Protein AF-A0A6J5F5Y6-F1 (afdb_monomer_lite)

Sequence (212 aa):
MIYGKVNSLDLAKGGKVASHLVKYAHHPDGEAHFSQDGKVKTIIRRKAVPLADQSGHLFTIQTQEFTSFPVRETAKKKQLTFNMPDDVVALRLTAWRFPLSNLGLDGDIPTGGIPVIRTADGVNRPGLLVLPPDGAPFDDVALFVTVQPMPAISEEMTAQLIFLGGFDPASIALNHAKDTEFLAFAYPCSDFEALKHSIGAIDFVPASTSVI

Structure (mmCIF, N/CA/C/O backbone):
data_AF-A0A6J5F5Y6-F1
#
_entry.id   AF-A0A6J5F5Y6-F1
#
loop_
_atom_site.group_PDB
_atom_site.id
_atom_site.type_symbol
_atom_site.label_atom_id
_atom_site.label_alt_id
_atom_site.label_comp_id
_atom_site.label_asym_id
_atom_site.label_entity_id
_atom_site.label_seq_id
_atom_site.pdbx_PDB_ins_code
_atom_site.Cartn_x
_atom_site.Cartn_y
_atom_site.Cartn_z
_atom_site.occupancy
_atom_site.B_iso_or_equiv
_atom_site.auth_seq_id
_atom_site.auth_comp_id
_atom_site.auth_asym_id
_atom_site.auth_atom_id
_atom_site.pdbx_PDB_model_num
ATOM 1 N N . MET A 1 1 ? -25.997 8.036 -21.029 1.00 38.50 1 MET A N 1
ATOM 2 C CA . MET A 1 1 ? -25.730 8.136 -19.580 1.00 38.50 1 MET A CA 1
ATOM 3 C C . MET A 1 1 ? -25.559 6.706 -19.076 1.00 38.50 1 MET A C 1
ATOM 5 O O . MET A 1 1 ? -26.546 5.994 -18.969 1.00 38.50 1 MET A O 1
ATOM 9 N N . ILE A 1 2 ? -24.320 6.216 -18.964 1.00 37.62 2 ILE A N 1
ATOM 10 C CA . ILE A 1 2 ? -24.049 4.834 -18.535 1.00 37.62 2 ILE A CA 1
ATOM 11 C C . ILE A 1 2 ? -23.863 4.892 -17.022 1.00 37.62 2 ILE A C 1
ATOM 13 O O . ILE A 1 2 ? -22.870 5.439 -16.550 1.00 37.62 2 ILE A O 1
ATOM 17 N N . TYR A 1 3 ? -24.837 4.380 -16.272 1.00 42.12 3 TYR A N 1
ATOM 18 C CA . TYR A 1 3 ? -24.685 4.143 -14.841 1.00 42.12 3 TYR A CA 1
ATOM 19 C C . TYR A 1 3 ? -23.634 3.044 -14.661 1.00 42.12 3 TYR A C 1
ATOM 21 O O . TYR A 1 3 ? -23.929 1.857 -14.787 1.00 42.12 3 TYR A O 1
ATOM 29 N N . GLY A 1 4 ? -22.382 3.440 -14.432 1.00 44.56 4 GLY A N 1
ATOM 30 C CA . GLY A 1 4 ? -21.360 2.518 -13.959 1.00 44.56 4 GLY A CA 1
ATOM 31 C C . GLY A 1 4 ? -21.793 1.990 -12.597 1.00 44.56 4 GLY A C 1
ATOM 32 O O . GLY A 1 4 ? -22.076 2.772 -11.692 1.00 44.56 4 GLY A O 1
ATOM 33 N N . LYS A 1 5 ? -21.893 0.667 -12.459 1.00 46.78 5 LYS A N 1
ATOM 34 C CA . LYS A 1 5 ? -22.121 0.016 -11.169 1.00 46.78 5 LYS A CA 1
ATOM 35 C C . LYS A 1 5 ? -21.022 0.479 -10.210 1.00 46.78 5 LYS A C 1
ATOM 37 O O . LYS A 1 5 ? -19.850 0.181 -10.432 1.00 46.78 5 LYS A O 1
ATOM 42 N N . VAL A 1 6 ? -21.396 1.230 -9.177 1.00 52.88 6 VAL A N 1
ATOM 43 C CA . VAL A 1 6 ? -20.470 1.613 -8.110 1.00 52.88 6 VAL A CA 1
ATOM 44 C C . VAL A 1 6 ? -20.196 0.349 -7.305 1.00 52.88 6 VAL A C 1
ATOM 46 O O . VAL A 1 6 ? -21.065 -0.142 -6.589 1.00 52.88 6 VAL A O 1
ATOM 49 N N . ASN A 1 7 ? -19.008 -0.221 -7.478 1.00 66.25 7 ASN A N 1
ATOM 50 C CA . ASN A 1 7 ? -18.530 -1.282 -6.606 1.00 66.25 7 ASN A CA 1
ATOM 51 C C . ASN A 1 7 ? -17.956 -0.607 -5.357 1.00 66.25 7 ASN A C 1
ATOM 53 O O . ASN A 1 7 ? -16.956 0.102 -5.450 1.00 66.25 7 ASN A O 1
ATOM 57 N N . SER A 1 8 ? -18.610 -0.786 -4.211 1.00 79.19 8 SER A N 1
ATOM 58 C CA . SER A 1 8 ? -18.106 -0.335 -2.915 1.00 79.19 8 SER A CA 1
ATOM 59 C C . SER A 1 8 ? -17.340 -1.463 -2.223 1.00 79.19 8 SER A C 1
ATOM 61 O O . SER A 1 8 ? -17.709 -2.634 -2.318 1.00 79.19 8 SER A O 1
ATOM 63 N N . LEU A 1 9 ? -16.259 -1.105 -1.531 1.00 83.94 9 LEU A N 1
ATOM 64 C CA . LEU A 1 9 ? -15.522 -2.007 -0.653 1.00 83.94 9 LEU A CA 1
ATOM 65 C C . LEU A 1 9 ? -15.852 -1.645 0.795 1.00 83.94 9 LEU A C 1
ATOM 67 O O . LEU A 1 9 ? -15.603 -0.519 1.217 1.00 83.94 9 LEU A O 1
ATOM 71 N N . ASP A 1 10 ? -16.391 -2.601 1.546 1.00 89.56 10 ASP A N 1
ATOM 72 C CA . ASP A 1 10 ? -16.663 -2.438 2.973 1.00 89.56 10 ASP A CA 1
ATOM 73 C C . ASP A 1 10 ? -15.516 -3.028 3.803 1.00 89.56 10 ASP A C 1
ATOM 75 O O . ASP A 1 10 ? -15.360 -4.248 3.895 1.00 89.56 10 ASP A O 1
ATOM 79 N N . LEU A 1 11 ? -14.715 -2.150 4.413 1.00 91.38 11 LEU A N 1
ATOM 80 C CA . LEU A 1 11 ? -13.590 -2.539 5.267 1.00 91.38 11 LEU A CA 1
ATOM 81 C C . LEU A 1 11 ? -14.027 -3.071 6.640 1.00 91.38 11 LEU A C 1
ATOM 83 O O . LEU A 1 11 ? -13.202 -3.644 7.351 1.00 91.38 11 LEU A O 1
ATOM 87 N N . ALA A 1 12 ? -15.294 -2.910 7.034 1.00 91.56 12 ALA A N 1
ATOM 88 C CA . ALA A 1 12 ? -15.797 -3.477 8.281 1.00 91.56 12 ALA A CA 1
ATOM 89 C C . ALA A 1 12 ? -15.897 -5.008 8.194 1.00 91.56 12 ALA A C 1
ATOM 91 O O . ALA A 1 12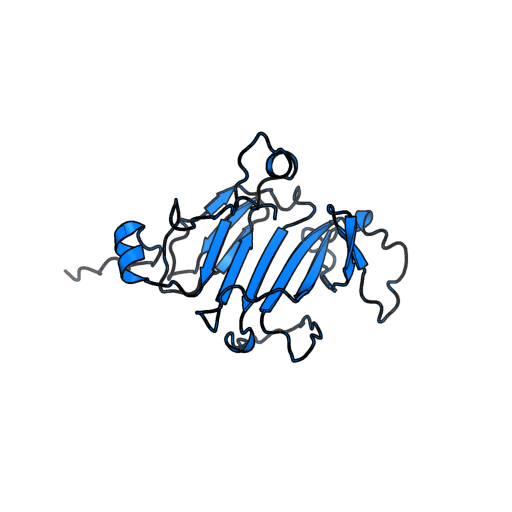 ? -15.678 -5.712 9.184 1.00 91.56 12 ALA A O 1
ATOM 92 N N . LYS A 1 13 ? -16.158 -5.555 6.999 1.00 90.12 13 LYS A N 1
ATOM 93 C CA . LYS A 1 13 ? -16.234 -7.003 6.784 1.00 90.12 13 LYS A CA 1
ATOM 94 C C . LYS A 1 13 ? -14.858 -7.653 6.967 1.00 90.12 13 LYS A C 1
ATOM 96 O O . LYS A 1 13 ? -13.988 -7.557 6.111 1.00 90.12 13 LYS A O 1
ATOM 101 N N . GLY A 1 14 ? -14.677 -8.351 8.089 1.00 88.06 14 GLY A N 1
ATOM 102 C CA . GLY A 1 14 ? -13.399 -8.978 8.458 1.00 88.06 14 GLY A CA 1
ATOM 103 C C . GLY A 1 14 ? -12.358 -8.001 9.019 1.00 88.06 14 GLY A C 1
ATOM 104 O O . GLY A 1 14 ? -11.266 -8.427 9.396 1.00 88.06 14 GLY A O 1
ATOM 105 N N . GLY A 1 15 ? -12.698 -6.714 9.111 1.00 93.38 15 GLY A N 1
ATOM 106 C CA . GLY A 1 15 ? -11.839 -5.673 9.656 1.00 93.38 15 GLY A CA 1
ATOM 107 C C . GLY A 1 15 ? -11.912 -5.546 11.174 1.00 93.38 15 GLY A C 1
ATOM 108 O O . GLY A 1 15 ? -12.654 -6.246 11.869 1.00 93.38 15 GLY A O 1
ATOM 109 N N . LYS A 1 16 ? -11.106 -4.616 11.687 1.00 95.56 16 LYS A N 1
ATOM 110 C CA . LYS A 1 16 ? -11.040 -4.191 13.090 1.00 95.56 16 LYS A CA 1
ATOM 111 C C . LYS A 1 16 ? -10.626 -2.725 13.143 1.00 95.56 16 LYS A C 1
ATOM 113 O O . LYS A 1 16 ? -9.967 -2.246 12.222 1.00 95.56 16 LYS A O 1
ATOM 118 N N . VAL A 1 17 ? -10.931 -2.047 14.244 1.00 96.31 17 VAL A N 1
ATOM 119 C CA . VAL A 1 17 ? -10.425 -0.689 14.501 1.00 96.31 17 VAL A CA 1
ATOM 120 C C . VAL A 1 17 ? -9.211 -0.694 15.431 1.00 96.31 17 VAL A C 1
ATOM 122 O O . VAL A 1 17 ? -8.976 -1.654 16.165 1.00 96.31 17 VAL A O 1
ATOM 125 N N . ALA A 1 18 ? -8.429 0.382 15.406 1.00 94.75 18 ALA A N 1
ATOM 126 C CA . ALA A 1 18 ? -7.327 0.621 16.335 1.00 94.75 18 ALA A CA 1
ATOM 127 C C . ALA A 1 18 ? -7.338 2.087 16.772 1.00 94.75 18 ALA A C 1
ATOM 129 O O . ALA A 1 18 ? -7.513 2.968 15.930 1.00 94.75 18 ALA A O 1
ATOM 130 N N . SER A 1 19 ? -7.140 2.355 18.063 1.00 92.44 19 SER A N 1
ATOM 131 C CA . SER A 1 19 ? -6.923 3.722 18.559 1.00 92.44 19 SER A CA 1
ATOM 132 C C . SER A 1 19 ? -5.461 4.163 18.425 1.00 92.44 19 SER A C 1
ATOM 134 O O . SER A 1 19 ? -5.131 5.326 18.646 1.00 92.44 19 SER A O 1
ATOM 136 N N . HIS A 1 20 ? -4.565 3.230 18.098 1.00 90.19 20 HIS A N 1
ATOM 137 C CA . HIS A 1 20 ? -3.139 3.470 17.905 1.00 90.19 20 HIS A CA 1
ATOM 138 C C . HIS A 1 20 ? -2.754 3.478 16.422 1.00 90.19 20 HIS A C 1
ATOM 140 O O . HIS A 1 20 ? -3.386 2.834 15.587 1.00 90.19 20 HIS A O 1
ATOM 146 N N . LEU A 1 21 ? -1.660 4.177 16.100 1.00 88.56 21 LEU A N 1
ATOM 147 C CA . LEU A 1 21 ? -1.063 4.132 14.765 1.00 88.56 21 LEU A CA 1
ATOM 148 C C . LEU A 1 21 ? -0.593 2.713 14.439 1.00 88.56 21 LEU A C 1
ATOM 150 O O . LEU A 1 21 ? 0.110 2.092 15.229 1.00 88.56 21 LEU A O 1
ATOM 154 N N . VAL A 1 22 ? -0.890 2.234 13.238 1.00 90.06 22 VAL A N 1
ATOM 155 C CA . VAL A 1 22 ? -0.425 0.924 12.775 1.00 90.06 22 VAL A CA 1
ATOM 156 C C . VAL A 1 22 ? 0.813 1.052 11.893 1.00 90.06 22 VAL A C 1
ATOM 158 O O . VAL A 1 22 ? 1.009 2.051 11.200 1.00 90.06 22 VAL A O 1
ATOM 161 N N . LYS A 1 23 ? 1.651 0.016 11.894 1.00 91.62 23 LYS A N 1
ATOM 162 C CA . LYS A 1 23 ? 2.715 -0.185 10.912 1.00 91.62 23 LYS A CA 1
ATOM 163 C C . LYS A 1 23 ? 2.331 -1.354 10.017 1.00 91.62 23 LYS A C 1
ATOM 165 O O . LYS A 1 23 ? 2.037 -2.436 10.514 1.00 91.62 23 LYS A O 1
ATOM 170 N N . TYR A 1 24 ? 2.391 -1.148 8.708 1.00 94.56 24 TYR A N 1
ATOM 171 C CA . TYR A 1 24 ? 2.359 -2.245 7.750 1.00 94.56 24 TYR A CA 1
ATOM 172 C C . TYR A 1 24 ? 3.738 -2.908 7.654 1.00 94.56 24 TYR A C 1
ATOM 174 O O . TYR A 1 24 ? 4.762 -2.220 7.580 1.00 94.56 24 TYR A O 1
ATOM 182 N N . ALA A 1 25 ? 3.765 -4.236 7.632 1.00 94.44 25 ALA A N 1
ATOM 183 C CA . ALA A 1 25 ? 4.954 -5.026 7.358 1.00 94.44 25 ALA A CA 1
ATOM 184 C C . ALA A 1 25 ? 4.649 -6.081 6.290 1.00 94.44 25 ALA A C 1
ATOM 186 O O . ALA A 1 25 ? 3.623 -6.752 6.357 1.00 94.44 25 ALA A O 1
ATOM 187 N N . HIS A 1 26 ? 5.569 -6.239 5.336 1.00 94.88 26 HIS A N 1
ATOM 188 C CA . HIS A 1 26 ? 5.580 -7.326 4.355 1.00 94.88 26 HIS A CA 1
ATOM 189 C C . HIS A 1 26 ? 6.899 -8.074 4.514 1.00 94.88 26 HIS A C 1
ATOM 191 O O . HIS A 1 26 ? 7.963 -7.545 4.192 1.00 94.88 26 HIS A O 1
ATOM 197 N N . HIS A 1 27 ? 6.839 -9.270 5.082 1.00 94.94 27 HIS A N 1
ATOM 198 C CA . HIS A 1 27 ? 8.016 -10.076 5.370 1.00 94.94 27 HIS A CA 1
ATOM 199 C C . HIS A 1 27 ? 8.512 -10.826 4.125 1.00 94.94 27 HIS A C 1
ATOM 201 O O . HIS A 1 27 ? 7.719 -11.134 3.233 1.00 94.94 27 HIS A O 1
ATOM 207 N N . PRO A 1 28 ? 9.816 -11.168 4.062 1.00 95.00 28 PRO A N 1
ATOM 208 C CA . PRO A 1 28 ? 10.392 -11.913 2.941 1.00 95.00 28 PRO A CA 1
ATOM 209 C C . PRO A 1 28 ? 9.673 -13.219 2.591 1.00 95.00 28 PRO A C 1
ATOM 211 O O . PRO A 1 28 ? 9.614 -13.588 1.422 1.00 95.00 28 PRO A O 1
ATOM 214 N N . ASP A 1 29 ? 9.092 -13.886 3.584 1.00 95.56 29 ASP A N 1
ATOM 215 C CA . ASP A 1 29 ? 8.356 -15.144 3.448 1.00 95.56 29 ASP A CA 1
ATOM 216 C C . ASP A 1 29 ? 6.886 -14.968 3.019 1.00 95.56 29 ASP A C 1
ATOM 218 O O . ASP A 1 29 ? 6.137 -15.945 2.969 1.00 95.56 29 ASP A O 1
ATOM 222 N N . GLY A 1 30 ? 6.448 -13.736 2.755 1.00 95.00 30 GLY A N 1
ATOM 223 C CA . GLY A 1 30 ? 5.087 -13.415 2.336 1.00 95.00 30 GLY A CA 1
ATOM 224 C C . GLY A 1 30 ? 4.113 -13.160 3.484 1.00 95.00 30 GLY A C 1
ATOM 225 O O . GLY A 1 30 ? 2.950 -12.873 3.221 1.00 95.00 30 GLY A O 1
ATOM 226 N N . GLU A 1 31 ? 4.528 -13.220 4.754 1.00 97.19 31 GLU A N 1
ATOM 227 C CA . GLU A 1 31 ? 3.655 -12.740 5.832 1.00 97.19 31 GLU A CA 1
ATOM 228 C C . GLU A 1 31 ? 3.454 -11.224 5.712 1.00 97.19 31 GLU A C 1
ATOM 230 O O . GLU A 1 31 ? 4.402 -10.444 5.816 1.00 97.19 31 GLU A O 1
ATOM 235 N N . ALA A 1 32 ? 2.208 -10.796 5.522 1.00 97.06 32 ALA A N 1
ATOM 236 C CA . ALA A 1 32 ? 1.823 -9.391 5.495 1.00 97.06 32 ALA A CA 1
ATOM 237 C C . ALA A 1 32 ? 0.878 -9.097 6.660 1.00 97.06 32 ALA A C 1
ATOM 239 O O . ALA A 1 32 ? -0.068 -9.852 6.897 1.00 97.06 32 ALA A O 1
ATOM 240 N N . HIS A 1 33 ? 1.121 -8.021 7.410 1.00 96.44 33 HIS A N 1
ATOM 241 C CA . HIS A 1 33 ? 0.296 -7.675 8.572 1.00 96.44 33 HIS A CA 1
ATOM 242 C C . HIS A 1 33 ? 0.396 -6.214 8.993 1.00 96.44 33 HIS A C 1
ATOM 244 O O . HIS A 1 33 ? 1.324 -5.490 8.622 1.00 96.44 33 HIS A O 1
ATOM 250 N N . PHE A 1 34 ? -0.575 -5.805 9.811 1.00 94.31 34 PHE A N 1
ATOM 251 C CA . PHE A 1 34 ? -0.504 -4.579 10.596 1.00 94.31 34 PHE A CA 1
ATOM 252 C C . PHE A 1 34 ? -0.073 -4.897 12.026 1.00 94.31 34 PHE A C 1
ATOM 254 O O . PHE A 1 34 ? -0.649 -5.764 12.683 1.00 94.31 34 PHE A O 1
ATOM 261 N N . SER A 1 35 ? 0.928 -4.179 12.522 1.00 91.19 35 SER A N 1
ATOM 262 C CA . SER A 1 35 ? 1.464 -4.372 13.869 1.00 91.19 35 SER A CA 1
ATOM 263 C C . SER A 1 35 ? 1.964 -3.066 14.478 1.00 91.19 35 SER A C 1
ATOM 265 O O . SER A 1 35 ? 2.198 -2.078 13.783 1.00 91.19 35 SER A O 1
ATOM 267 N N . GLN A 1 36 ? 2.110 -3.050 15.801 1.00 87.12 36 GLN A N 1
ATOM 268 C CA . GLN A 1 36 ? 2.873 -2.045 16.535 1.00 87.12 36 GLN A CA 1
ATOM 269 C C . GLN A 1 36 ? 3.185 -2.600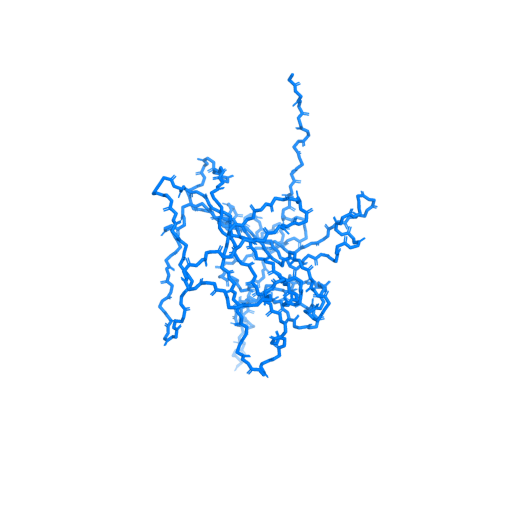 17.927 1.00 87.12 36 GLN A C 1
ATOM 271 O O . GLN A 1 36 ? 2.267 -2.809 18.725 1.00 87.12 36 GLN A O 1
ATOM 276 N N . ASP A 1 37 ? 4.466 -2.834 18.215 1.00 83.94 37 ASP A N 1
ATOM 277 C CA . ASP A 1 37 ? 4.905 -3.504 19.443 1.00 83.94 37 ASP A CA 1
ATOM 278 C C . ASP A 1 37 ? 4.311 -2.857 20.701 1.00 83.94 37 ASP A C 1
ATOM 280 O O . ASP A 1 37 ? 4.365 -1.639 20.891 1.00 83.94 37 ASP A O 1
ATOM 284 N N . GLY A 1 38 ? 3.699 -3.691 21.547 1.00 83.81 38 GLY A N 1
ATOM 285 C CA . GLY A 1 38 ? 3.085 -3.285 22.814 1.00 83.81 38 GLY A CA 1
ATOM 286 C C . GLY A 1 38 ? 1.811 -2.438 22.701 1.00 83.81 38 GLY A C 1
ATOM 287 O O . GLY A 1 38 ? 1.261 -2.062 23.732 1.00 83.81 38 GLY A O 1
ATOM 288 N N . LYS A 1 39 ? 1.329 -2.132 21.489 1.00 88.12 39 LYS A N 1
ATOM 289 C CA . LYS A 1 39 ? 0.165 -1.252 21.267 1.00 88.12 39 LYS A CA 1
ATOM 290 C C . LYS A 1 39 ? -0.941 -1.902 20.454 1.00 88.12 39 LYS A C 1
ATOM 292 O O . LYS A 1 39 ? -2.112 -1.694 20.747 1.00 88.12 39 LYS A O 1
ATOM 297 N N . VAL A 1 40 ? -0.577 -2.701 19.455 1.00 91.25 40 VAL A N 1
ATOM 298 C CA . VAL A 1 40 ? -1.516 -3.311 18.512 1.00 91.25 40 VAL A CA 1
ATOM 299 C C . VAL A 1 40 ? -1.239 -4.805 18.393 1.00 91.25 40 VAL A C 1
ATOM 301 O O . VAL A 1 40 ? -0.105 -5.224 18.168 1.00 91.25 40 VAL A O 1
ATOM 304 N N . LYS A 1 41 ? -2.292 -5.617 18.516 1.00 91.50 41 LYS A N 1
ATOM 305 C CA . LYS A 1 41 ? -2.260 -7.060 18.276 1.00 91.50 41 LYS A CA 1
ATOM 306 C C . LYS A 1 41 ? -2.173 -7.335 16.774 1.00 91.50 41 LYS A C 1
ATOM 308 O O . LYS A 1 41 ? -3.027 -6.891 16.008 1.00 91.50 41 LYS A O 1
ATOM 313 N N . THR A 1 42 ? -1.208 -8.153 16.369 1.00 92.50 42 THR A N 1
ATOM 314 C CA . THR A 1 42 ? -0.991 -8.568 14.972 1.00 92.50 42 THR A CA 1
ATOM 315 C C . THR A 1 42 ? -1.990 -9.645 14.524 1.00 92.50 42 THR A C 1
ATOM 317 O O . THR A 1 42 ? -1.614 -10.776 14.215 1.00 92.50 42 THR A O 1
ATOM 320 N N . ILE A 1 43 ? -3.288 -9.324 14.546 1.00 92.56 43 ILE A N 1
ATOM 321 C CA . ILE A 1 43 ? -4.360 -10.261 14.160 1.00 92.56 43 ILE A CA 1
ATOM 322 C C . ILE A 1 43 ? -4.889 -10.026 12.745 1.00 92.56 43 ILE A C 1
ATOM 324 O O . ILE A 1 43 ? -5.397 -10.959 12.133 1.00 92.56 43 ILE A O 1
ATOM 328 N N . ILE A 1 44 ? -4.743 -8.810 12.210 1.00 93.50 44 ILE A N 1
ATOM 329 C CA . ILE A 1 44 ? -5.051 -8.510 10.808 1.00 93.50 44 ILE A CA 1
ATOM 330 C C . ILE A 1 44 ? -3.793 -8.787 9.992 1.00 93.50 44 ILE A C 1
ATOM 332 O O . ILE A 1 44 ? -2.857 -7.983 9.951 1.00 93.50 44 ILE A O 1
ATOM 336 N N . ARG A 1 45 ? -3.757 -9.987 9.415 1.00 95.19 45 ARG A N 1
ATOM 337 C CA . ARG A 1 45 ? -2.615 -10.546 8.693 1.00 95.19 45 ARG A CA 1
ATOM 338 C C . ARG A 1 45 ? -3.076 -11.486 7.591 1.00 95.19 45 ARG A C 1
ATOM 340 O O . ARG A 1 45 ? -4.171 -12.036 7.677 1.00 95.19 45 ARG A O 1
ATOM 347 N N . ARG A 1 46 ? -2.220 -11.717 6.600 1.00 95.56 46 ARG A N 1
ATOM 348 C CA . ARG A 1 46 ? -2.417 -12.751 5.580 1.00 95.56 46 ARG A CA 1
ATOM 349 C C . ARG A 1 46 ? -1.097 -13.249 5.003 1.00 95.56 46 ARG A C 1
ATOM 351 O O . ARG A 1 46 ? -0.061 -12.604 5.165 1.00 95.56 46 ARG A O 1
ATOM 358 N N . LYS A 1 47 ? -1.171 -14.368 4.280 1.00 96.31 47 LYS A N 1
ATOM 359 C CA . LYS A 1 47 ? -0.084 -14.860 3.435 1.00 96.31 47 LYS A CA 1
ATOM 360 C C . LYS A 1 47 ? -0.183 -14.212 2.054 1.00 96.31 47 LYS A C 1
ATOM 362 O O . LYS A 1 47 ? -0.966 -14.649 1.220 1.00 96.31 47 LYS A O 1
ATOM 367 N N . ALA A 1 48 ? 0.572 -13.142 1.848 1.00 95.88 48 ALA A N 1
ATOM 368 C CA . ALA A 1 48 ? 0.785 -12.544 0.538 1.00 95.88 48 ALA A CA 1
ATOM 369 C C . ALA A 1 48 ? 1.890 -13.300 -0.225 1.00 95.88 48 ALA A C 1
ATOM 371 O O . ALA A 1 48 ? 2.426 -14.310 0.241 1.00 95.88 48 ALA A O 1
ATOM 372 N N . VAL A 1 49 ? 2.254 -12.800 -1.404 1.00 95.44 49 VAL A N 1
ATOM 373 C CA . VAL A 1 49 ? 3.368 -13.349 -2.186 1.00 95.44 49 VAL A CA 1
ATOM 374 C C . VAL A 1 49 ? 4.697 -13.136 -1.434 1.00 95.44 49 VAL A C 1
ATOM 376 O O . VAL A 1 49 ? 4.960 -12.014 -0.972 1.00 95.44 49 VAL A O 1
ATOM 379 N N . PRO A 1 50 ? 5.549 -14.172 -1.293 1.00 95.69 50 PRO A N 1
ATOM 380 C CA . PRO A 1 50 ? 6.912 -14.021 -0.789 1.00 95.69 50 PRO A CA 1
ATOM 381 C C . PRO A 1 50 ? 7.704 -12.991 -1.590 1.00 95.69 50 PRO A C 1
ATOM 383 O O . PRO A 1 50 ? 7.545 -12.889 -2.805 1.00 95.69 50 PRO A O 1
ATOM 386 N N . LEU A 1 51 ? 8.593 -12.236 -0.938 1.00 93.25 51 LEU A N 1
ATOM 387 C CA . LEU A 1 51 ? 9.328 -11.173 -1.631 1.00 93.25 51 LEU A CA 1
ATOM 388 C C . LEU A 1 51 ? 10.222 -11.717 -2.746 1.00 93.25 51 LEU A C 1
ATOM 390 O O . LEU A 1 51 ? 10.394 -11.023 -3.737 1.00 93.25 51 LEU A O 1
ATOM 394 N N . ALA A 1 52 ? 10.736 -12.944 -2.627 1.00 92.06 52 ALA A N 1
ATOM 395 C CA . ALA A 1 52 ? 11.497 -13.590 -3.697 1.00 92.06 52 ALA A CA 1
ATOM 396 C C . ALA A 1 52 ? 10.676 -13.739 -4.995 1.00 92.06 52 ALA A C 1
ATOM 398 O O . ALA A 1 52 ? 11.204 -13.508 -6.079 1.00 92.06 52 ALA A O 1
ATOM 399 N N . ASP A 1 53 ? 9.377 -14.023 -4.867 1.00 92.38 53 ASP A N 1
ATOM 400 C CA . ASP A 1 53 ? 8.464 -14.279 -5.988 1.00 92.38 53 ASP A CA 1
ATOM 401 C C . ASP A 1 53 ? 7.654 -13.031 -6.397 1.00 92.38 53 ASP A C 1
ATOM 403 O O . ASP A 1 53 ? 7.018 -12.995 -7.452 1.00 92.38 53 ASP A O 1
ATOM 407 N N . GLN A 1 54 ? 7.652 -11.988 -5.562 1.00 91.31 54 GLN A N 1
ATOM 408 C CA . GLN A 1 54 ? 6.862 -10.777 -5.765 1.00 91.31 54 GLN A CA 1
ATOM 409 C C . GLN A 1 54 ? 7.421 -9.932 -6.915 1.00 91.31 54 GLN A C 1
ATOM 411 O O . GLN A 1 54 ? 8.484 -9.322 -6.800 1.00 91.31 54 GLN A O 1
ATOM 416 N N . SER A 1 55 ? 6.657 -9.794 -7.995 1.00 89.56 55 SER A N 1
ATOM 417 C CA . SER A 1 55 ? 6.977 -8.902 -9.111 1.00 89.56 55 SER A CA 1
ATOM 418 C C . SER A 1 55 ? 5.770 -8.043 -9.474 1.00 89.56 55 SER A C 1
ATOM 420 O O . SER A 1 55 ? 4.633 -8.512 -9.473 1.00 89.56 55 SER A O 1
ATOM 422 N N . GLY A 1 56 ? 6.009 -6.770 -9.776 1.00 90.38 56 GLY A N 1
ATOM 423 C CA . GLY A 1 56 ? 4.967 -5.793 -10.060 1.00 90.38 56 GLY A CA 1
ATOM 424 C C . GLY A 1 56 ? 4.447 -5.105 -8.800 1.00 90.38 56 GLY A C 1
ATOM 425 O O . GLY A 1 56 ? 5.222 -4.726 -7.925 1.00 90.38 56 GLY A O 1
ATOM 426 N N . HIS A 1 57 ? 3.138 -4.856 -8.747 1.00 92.38 57 HIS A N 1
ATOM 427 C CA . HIS A 1 57 ? 2.516 -3.986 -7.742 1.00 92.38 57 HIS A CA 1
ATOM 428 C C . HIS A 1 57 ? 2.707 -4.527 -6.323 1.00 92.38 57 HIS A C 1
ATOM 430 O O . HIS A 1 57 ? 2.433 -5.697 -6.073 1.00 92.38 57 HIS A O 1
ATOM 436 N N . LEU A 1 58 ? 3.200 -3.681 -5.414 1.00 94.38 58 LEU A N 1
ATOM 437 C CA . LEU A 1 58 ? 3.480 -4.058 -4.028 1.00 94.38 58 LEU A CA 1
ATOM 438 C C . LEU A 1 58 ? 2.478 -3.422 -3.061 1.00 94.38 58 LEU A C 1
ATOM 440 O O . LEU A 1 58 ? 1.890 -4.110 -2.227 1.00 94.38 58 LEU A O 1
ATOM 444 N N . PHE A 1 59 ? 2.296 -2.105 -3.162 1.00 96.44 59 PHE A N 1
ATOM 445 C CA . PHE A 1 59 ? 1.329 -1.377 -2.348 1.00 96.44 59 PHE A CA 1
ATOM 446 C C . PHE A 1 59 ? 0.904 -0.057 -2.993 1.00 96.44 59 PHE A C 1
ATOM 448 O O . PHE A 1 59 ? 1.586 0.501 -3.859 1.00 96.44 59 PHE A O 1
ATOM 455 N N . THR A 1 60 ? -0.221 0.460 -2.511 1.00 97.06 60 THR A N 1
ATOM 456 C CA . THR A 1 60 ? -0.755 1.781 -2.839 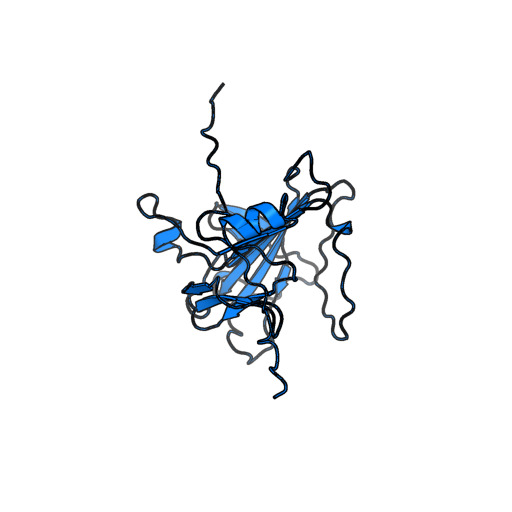1.00 97.06 60 THR A CA 1
ATOM 457 C C . THR A 1 60 ? -1.062 2.536 -1.554 1.00 97.06 60 THR A C 1
ATOM 459 O O . THR A 1 60 ? -1.642 1.980 -0.625 1.00 97.06 60 THR A O 1
ATOM 462 N N . ILE A 1 61 ? -0.715 3.818 -1.525 1.00 96.38 61 ILE A N 1
ATOM 463 C CA . ILE A 1 61 ? -1.157 4.778 -0.516 1.00 96.38 61 ILE A CA 1
ATOM 464 C C . ILE A 1 61 ? -1.934 5.868 -1.240 1.00 96.38 61 ILE A C 1
ATOM 466 O O . ILE A 1 61 ? -1.437 6.450 -2.200 1.00 96.38 61 ILE A O 1
ATOM 470 N N . GLN A 1 62 ? -3.141 6.154 -0.783 1.00 96.12 62 GLN A N 1
ATOM 471 C CA . GLN A 1 62 ? -3.917 7.317 -1.191 1.00 96.12 62 GLN A CA 1
ATOM 472 C C . GLN A 1 62 ? -4.025 8.241 0.009 1.00 96.12 62 GLN A C 1
ATOM 474 O O . GLN A 1 62 ? -4.244 7.774 1.124 1.00 96.12 62 GLN A O 1
ATOM 479 N N . THR A 1 63 ? -3.854 9.537 -0.196 1.00 95.00 63 THR A N 1
ATOM 480 C CA . THR A 1 63 ? -4.017 10.520 0.872 1.00 95.00 63 THR A CA 1
ATOM 481 C C . THR A 1 63 ? -4.634 11.799 0.339 1.00 95.00 63 THR A C 1
ATOM 483 O O . THR A 1 63 ? -4.412 12.163 -0.814 1.00 95.00 63 THR A O 1
ATOM 486 N N . GLN A 1 64 ? -5.412 12.451 1.193 1.00 94.75 64 GLN A N 1
ATOM 487 C CA . GLN A 1 64 ? -5.988 13.772 0.999 1.00 94.75 64 GLN A CA 1
ATOM 488 C C . GLN A 1 64 ? -5.548 14.670 2.157 1.00 94.75 64 GLN A C 1
ATOM 490 O O . GLN A 1 64 ? -5.470 14.197 3.294 1.00 94.75 64 GLN A O 1
ATOM 495 N N . GLU A 1 65 ? -5.248 15.933 1.852 1.00 91.25 65 GLU A N 1
ATOM 496 C CA . GLU A 1 65 ? -4.658 16.913 2.770 1.00 91.25 65 GLU A CA 1
ATOM 497 C C . GLU A 1 65 ? -3.381 16.377 3.425 1.00 91.25 65 GLU A C 1
ATOM 499 O O . GLU A 1 65 ? -3.264 16.265 4.647 1.00 91.25 65 GLU A O 1
ATOM 504 N N . PHE A 1 66 ? -2.396 16.017 2.595 1.00 84.44 66 PHE A N 1
ATOM 505 C CA . PHE A 1 66 ? -1.150 15.386 3.046 1.00 84.44 66 PHE A CA 1
ATOM 506 C C . PHE A 1 66 ? -0.365 16.240 4.066 1.00 84.44 66 PHE A C 1
ATOM 508 O O . PHE A 1 66 ? 0.401 15.703 4.866 1.00 84.44 66 PHE A O 1
ATOM 515 N N . THR A 1 67 ? -0.583 17.558 4.080 1.00 83.44 67 THR A N 1
ATOM 516 C CA . THR A 1 67 ? -0.040 18.510 5.067 1.00 83.44 67 THR A CA 1
ATOM 517 C C . THR A 1 67 ? -0.504 18.212 6.496 1.00 83.44 67 THR A C 1
ATOM 519 O O . THR A 1 67 ? 0.201 18.532 7.453 1.00 83.44 67 THR A O 1
ATOM 522 N N . SER A 1 68 ? -1.634 17.518 6.651 1.00 86.56 68 SER A N 1
ATOM 523 C CA . SER A 1 68 ? -2.161 17.050 7.937 1.00 86.56 68 SER A CA 1
ATOM 524 C C . SER A 1 68 ? -1.364 15.882 8.536 1.00 86.56 68 SER A C 1
ATOM 526 O O . SER A 1 68 ? -1.612 15.492 9.678 1.00 86.56 68 SER A O 1
ATOM 528 N N . PHE A 1 69 ? -0.396 15.317 7.801 1.00 84.62 69 PHE A N 1
ATOM 529 C CA . PHE A 1 69 ? 0.461 14.219 8.251 1.00 84.62 69 PHE A CA 1
ATOM 530 C C . PHE A 1 69 ? 1.893 14.726 8.486 1.00 84.62 69 PHE A C 1
ATOM 532 O O . PHE A 1 69 ? 2.739 14.645 7.591 1.00 84.62 69 PHE A O 1
ATOM 539 N N . PRO A 1 70 ? 2.208 15.252 9.686 1.00 80.69 70 PRO A N 1
ATOM 540 C CA . PRO A 1 70 ? 3.511 15.843 9.947 1.00 80.69 70 PRO A CA 1
ATOM 541 C C . PRO A 1 70 ? 4.627 14.799 9.861 1.00 80.69 70 PRO A C 1
ATOM 543 O O . PRO A 1 70 ? 4.539 13.689 10.399 1.00 80.69 70 PRO A O 1
ATOM 546 N N . VAL A 1 71 ? 5.722 15.187 9.211 1.00 75.81 71 VAL A N 1
ATOM 547 C CA . VAL A 1 71 ? 6.925 14.363 9.109 1.00 75.81 71 VAL A CA 1
ATOM 548 C C . VAL A 1 71 ? 7.505 14.160 10.505 1.00 75.81 71 VAL A C 1
ATOM 550 O O . VAL A 1 71 ? 7.866 15.114 11.187 1.00 75.81 71 VAL A O 1
ATOM 553 N N . ARG A 1 72 ? 7.669 12.902 10.925 1.00 75.00 72 ARG A N 1
ATOM 554 C CA . ARG A 1 72 ? 8.453 12.600 12.127 1.00 75.00 72 ARG A CA 1
ATOM 555 C C . ARG A 1 72 ? 9.938 12.819 11.844 1.00 75.00 72 ARG A C 1
ATOM 557 O O . ARG A 1 72 ? 10.469 12.347 10.830 1.00 75.00 72 ARG A O 1
ATOM 564 N N . GLU A 1 73 ? 10.622 13.528 12.733 1.00 69.25 73 GLU A N 1
ATOM 565 C CA . GLU A 1 73 ? 12.078 13.638 12.682 1.00 69.25 73 GLU A CA 1
ATOM 566 C C . GLU A 1 73 ? 12.701 12.256 12.912 1.00 69.25 73 GLU A C 1
ATOM 568 O O . GLU A 1 73 ? 12.347 11.542 13.849 1.00 69.25 73 GLU A O 1
ATOM 573 N N . THR A 1 74 ? 13.601 11.841 12.019 1.00 66.50 74 THR A N 1
ATOM 574 C CA . THR A 1 74 ? 14.342 10.580 12.157 1.00 66.50 74 THR A CA 1
ATOM 575 C C . THR A 1 74 ? 15.821 10.871 11.972 1.00 66.50 74 THR A C 1
ATOM 577 O O . THR A 1 74 ? 16.199 11.555 11.024 1.00 66.50 74 THR A O 1
ATOM 580 N N . ALA A 1 75 ? 16.667 10.319 12.846 1.00 57.91 75 ALA A N 1
ATOM 581 C CA . ALA A 1 75 ? 18.115 10.573 12.888 1.00 57.91 75 ALA A CA 1
ATOM 582 C C . ALA A 1 75 ? 18.908 10.065 11.658 1.00 57.91 75 ALA A C 1
ATOM 584 O O . ALA A 1 75 ? 20.121 10.227 11.584 1.00 57.91 75 ALA A O 1
ATOM 585 N N . LYS A 1 76 ? 18.241 9.432 10.688 1.00 58.88 76 LYS A N 1
ATOM 586 C CA . LYS A 1 76 ? 18.808 8.955 9.420 1.00 58.88 76 LYS A CA 1
ATOM 587 C C . LYS A 1 76 ? 17.875 9.403 8.301 1.00 58.88 76 LYS A C 1
ATOM 589 O O . LYS A 1 76 ? 16.722 8.978 8.346 1.00 58.88 76 LYS A O 1
ATOM 594 N N . LYS A 1 77 ? 18.313 10.188 7.307 1.00 58.19 77 LYS A N 1
ATOM 595 C CA . LYS A 1 77 ? 17.479 10.446 6.115 1.00 58.19 77 LYS A CA 1
ATOM 596 C C . LYS A 1 77 ? 18.293 10.543 4.823 1.00 58.19 77 LYS A C 1
ATOM 598 O O . LYS A 1 77 ? 18.810 11.595 4.476 1.00 58.19 77 LYS A O 1
ATOM 603 N N . LYS A 1 78 ? 18.306 9.441 4.065 1.00 69.00 78 LYS A N 1
ATOM 604 C CA . LYS A 1 78 ? 18.108 9.545 2.614 1.00 69.00 78 LYS A CA 1
ATOM 605 C C . LYS A 1 78 ? 16.611 9.809 2.426 1.00 69.00 78 LYS A C 1
ATOM 607 O O . LYS A 1 78 ? 15.801 9.025 2.919 1.00 69.00 78 LYS A O 1
ATOM 612 N N . GLN A 1 79 ? 16.252 10.932 1.815 1.00 75.88 79 GLN A N 1
ATOM 613 C CA . GLN A 1 79 ? 14.864 11.320 1.559 1.00 75.88 79 GLN A CA 1
ATOM 614 C C . GLN A 1 79 ? 14.571 11.174 0.066 1.00 75.88 79 GLN A C 1
ATOM 616 O O . GLN A 1 79 ? 15.404 11.523 -0.765 1.00 75.88 79 GLN A O 1
ATOM 621 N N . LEU A 1 80 ? 13.388 10.656 -0.257 1.00 81.19 80 LEU A N 1
ATOM 622 C CA . LEU A 1 80 ? 12.837 10.708 -1.607 1.00 81.19 80 LEU A CA 1
ATOM 623 C C . LEU A 1 80 ? 11.941 11.940 -1.695 1.00 81.19 80 LEU A C 1
ATOM 625 O O . LEU A 1 80 ? 11.081 12.132 -0.834 1.00 81.19 80 LEU A O 1
ATOM 629 N N . THR A 1 81 ? 12.150 12.758 -2.720 1.00 84.75 81 THR A N 1
ATOM 630 C CA . THR A 1 81 ? 11.405 14.003 -2.919 1.00 84.75 81 THR A CA 1
ATOM 631 C C . THR A 1 81 ? 10.657 13.934 -4.239 1.00 84.75 81 THR A C 1
ATOM 633 O O . THR A 1 81 ? 11.258 13.696 -5.284 1.00 84.75 81 THR A O 1
ATOM 636 N N . PHE A 1 82 ? 9.348 14.163 -4.179 1.00 85.06 82 PHE A N 1
ATOM 637 C CA . PHE A 1 82 ? 8.491 14.340 -5.345 1.00 85.06 82 PHE A CA 1
ATOM 638 C C . PHE A 1 82 ? 8.051 15.800 -5.386 1.00 85.06 82 PHE A C 1
ATOM 640 O O . PHE A 1 82 ? 7.522 16.306 -4.399 1.00 85.06 82 PHE A O 1
ATOM 647 N N . ASN A 1 83 ? 8.271 16.466 -6.517 1.00 85.38 83 ASN A N 1
ATOM 648 C CA . ASN A 1 83 ? 7.773 17.819 -6.737 1.00 85.38 83 ASN A CA 1
ATOM 649 C C . ASN A 1 83 ? 6.356 17.718 -7.301 1.00 85.38 83 ASN A C 1
ATOM 651 O O . ASN A 1 83 ? 6.155 17.087 -8.339 1.00 85.38 83 ASN A O 1
ATOM 655 N N . MET A 1 84 ? 5.391 18.316 -6.609 1.00 84.69 84 MET A N 1
ATOM 656 C CA . MET A 1 84 ? 3.976 18.293 -6.977 1.00 84.69 84 MET A CA 1
ATOM 657 C C . MET A 1 84 ? 3.477 19.728 -7.178 1.00 84.69 84 MET A C 1
ATOM 659 O O . MET A 1 84 ? 4.025 20.632 -6.549 1.00 84.69 84 MET A O 1
ATOM 663 N N . PRO A 1 85 ? 2.464 19.949 -8.033 1.00 86.75 85 PRO A N 1
ATOM 664 C CA . PRO A 1 85 ? 1.773 21.233 -8.101 1.00 86.75 85 PRO A CA 1
ATOM 665 C C . PRO A 1 85 ? 1.156 21.628 -6.749 1.00 86.75 85 PRO A C 1
ATOM 667 O O . PRO A 1 85 ? 0.720 20.760 -5.989 1.00 86.75 85 PRO A O 1
ATOM 670 N N . ASP A 1 86 ? 1.097 22.931 -6.474 1.00 85.75 86 ASP A N 1
ATOM 671 C CA . ASP A 1 86 ? 0.623 23.475 -5.191 1.00 85.75 86 ASP A CA 1
ATOM 672 C C . ASP A 1 86 ? -0.883 23.250 -4.949 1.00 85.75 86 ASP A C 1
ATOM 674 O O . ASP A 1 86 ? -1.341 23.286 -3.810 1.00 85.75 86 ASP A O 1
ATOM 678 N N . ASP A 1 87 ? -1.663 23.005 -6.004 1.00 88.81 87 ASP A N 1
ATOM 679 C CA . ASP A 1 87 ? -3.113 22.781 -5.962 1.00 88.81 87 ASP A CA 1
ATOM 680 C C . ASP A 1 87 ? -3.506 21.309 -5.733 1.00 88.81 87 ASP A C 1
ATOM 682 O O . ASP A 1 87 ? -4.690 20.964 -5.709 1.00 88.81 87 ASP A O 1
ATOM 686 N N . VAL A 1 88 ? -2.529 20.415 -5.542 1.00 90.12 88 VAL A N 1
ATOM 687 C CA . VAL A 1 88 ? -2.791 18.993 -5.292 1.00 90.12 88 VAL A CA 1
ATOM 688 C C . VAL A 1 88 ? -3.270 18.775 -3.859 1.00 90.12 88 VAL A C 1
ATOM 690 O O . VAL A 1 88 ? -2.481 18.700 -2.920 1.00 90.12 88 VAL A O 1
ATOM 693 N N . VAL A 1 89 ? -4.578 18.569 -3.707 1.00 90.69 89 VAL A N 1
ATOM 694 C CA . VAL A 1 89 ? -5.212 18.240 -2.417 1.00 90.69 89 VAL A CA 1
ATOM 695 C C . VAL A 1 89 ? -5.184 16.748 -2.092 1.00 90.69 89 VAL A C 1
ATOM 697 O O . VAL A 1 89 ? -5.206 16.369 -0.924 1.00 90.69 89 VAL A O 1
ATOM 700 N N . ALA A 1 90 ? -5.115 15.884 -3.108 1.00 94.56 90 ALA A N 1
ATOM 701 C CA . ALA A 1 90 ? -5.069 14.438 -2.938 1.00 94.56 90 ALA A CA 1
ATOM 702 C C . ALA A 1 90 ? -4.070 13.784 -3.897 1.00 94.56 90 ALA A C 1
ATOM 704 O O . ALA A 1 90 ? -3.965 14.134 -5.076 1.00 94.56 90 ALA A O 1
ATOM 705 N N . LEU A 1 91 ? -3.337 12.801 -3.384 1.00 94.44 91 LEU A N 1
ATOM 706 C CA . LEU A 1 91 ? -2.310 12.081 -4.122 1.00 94.44 91 LEU A CA 1
ATOM 707 C C . LEU A 1 91 ? -2.404 10.579 -3.891 1.00 94.44 91 LEU A C 1
ATOM 709 O O . LEU A 1 91 ? -2.814 10.090 -2.838 1.00 94.44 91 LEU A O 1
ATOM 713 N N . ARG A 1 92 ? -1.948 9.846 -4.898 1.00 95.44 92 ARG A N 1
ATOM 714 C CA . ARG A 1 92 ? -1.753 8.406 -4.865 1.00 95.44 92 ARG A CA 1
ATOM 715 C C . ARG A 1 92 ? -0.278 8.110 -5.056 1.00 95.44 92 ARG A C 1
ATOM 717 O O . ARG A 1 92 ? 0.275 8.358 -6.126 1.00 95.44 92 ARG A O 1
ATOM 724 N N . LEU A 1 93 ? 0.331 7.530 -4.034 1.00 95.12 93 LEU A N 1
ATOM 725 C CA . LEU A 1 93 ? 1.639 6.906 -4.110 1.00 95.12 93 LEU A CA 1
ATOM 726 C C . LEU A 1 93 ? 1.454 5.425 -4.425 1.00 95.12 93 LEU A C 1
ATOM 728 O O . LEU A 1 93 ? 0.651 4.739 -3.800 1.00 95.12 93 LEU A O 1
ATOM 732 N N . THR A 1 94 ? 2.186 4.919 -5.407 1.00 95.75 94 THR A N 1
ATOM 733 C CA . THR A 1 94 ? 2.164 3.497 -5.758 1.00 95.75 94 THR A CA 1
ATOM 734 C C . THR A 1 94 ? 3.585 2.984 -5.862 1.00 95.75 94 THR A C 1
ATOM 736 O O . THR A 1 94 ? 4.453 3.671 -6.404 1.00 95.75 94 THR A O 1
ATOM 739 N N . ALA A 1 95 ? 3.817 1.796 -5.315 1.00 94.94 95 ALA A N 1
ATOM 740 C CA . ALA A 1 95 ? 5.112 1.149 -5.329 1.00 94.94 95 ALA A CA 1
ATOM 741 C C . ALA A 1 95 ? 5.030 -0.201 -6.041 1.00 94.94 95 ALA A C 1
ATOM 743 O O . ALA A 1 95 ? 4.107 -0.990 -5.813 1.00 94.94 95 ALA A O 1
ATOM 744 N N . TRP A 1 96 ? 6.024 -0.471 -6.877 1.00 93.25 96 TRP A N 1
ATOM 745 C CA . TRP A 1 96 ? 6.191 -1.727 -7.593 1.00 93.25 96 TRP A CA 1
ATOM 746 C C . TRP A 1 96 ? 7.587 -2.282 -7.351 1.00 93.25 96 TRP A C 1
ATOM 748 O O . TRP A 1 96 ? 8.556 -1.530 -7.295 1.00 93.25 96 TRP A O 1
ATOM 758 N N . ARG A 1 97 ? 7.691 -3.602 -7.249 1.00 92.25 97 ARG A N 1
ATOM 759 C CA . ARG A 1 97 ? 8.954 -4.329 -7.159 1.00 92.25 97 ARG A CA 1
ATOM 760 C C . ARG A 1 97 ? 9.288 -4.923 -8.522 1.00 92.25 97 ARG A C 1
ATOM 762 O O . ARG A 1 97 ? 8.481 -5.669 -9.073 1.00 92.25 97 ARG A O 1
ATOM 769 N N . PHE A 1 98 ? 10.473 -4.633 -9.046 1.00 89.06 98 PHE A N 1
ATOM 770 C CA . PHE A 1 98 ? 10.944 -5.184 -10.317 1.00 89.06 98 PHE A CA 1
ATOM 771 C C . PHE A 1 98 ? 12.336 -5.791 -10.172 1.00 89.06 98 PHE A C 1
ATOM 773 O O . PHE A 1 98 ? 13.193 -5.152 -9.564 1.00 89.06 98 PHE A O 1
ATOM 780 N N . PRO A 1 99 ? 12.595 -6.963 -10.775 1.00 89.00 99 PRO A N 1
ATOM 781 C CA . PRO A 1 99 ? 13.960 -7.382 -11.072 1.00 89.00 99 PRO A CA 1
ATOM 782 C C . PRO A 1 99 ? 14.671 -6.302 -11.890 1.00 89.00 99 PRO A C 1
ATOM 784 O O . PRO A 1 99 ? 14.076 -5.750 -12.820 1.00 89.00 99 PRO A O 1
ATOM 787 N N . LEU A 1 100 ? 15.933 -6.010 -11.575 1.00 85.81 100 LEU A N 1
ATOM 788 C CA . LEU A 1 100 ? 16.722 -5.017 -12.312 1.00 85.81 100 LEU A CA 1
ATOM 789 C C . LEU A 1 100 ? 16.853 -5.372 -13.797 1.00 85.81 100 LEU A C 1
ATOM 791 O O . LEU A 1 100 ? 16.765 -4.491 -14.650 1.00 85.81 100 LEU A O 1
ATOM 795 N N . SER A 1 101 ? 16.942 -6.667 -14.109 1.00 85.06 101 SER A N 1
ATOM 796 C CA . SER A 1 101 ? 16.958 -7.191 -15.479 1.00 85.06 101 SER A CA 1
ATOM 797 C C . SER A 1 101 ? 15.719 -6.814 -16.299 1.00 85.06 101 SER A C 1
ATOM 799 O O . SER A 1 101 ? 15.805 -6.690 -17.518 1.00 85.06 101 SER A O 1
ATOM 801 N N . ASN A 1 102 ? 14.571 -6.581 -15.654 1.00 82.06 102 ASN A N 1
ATOM 802 C CA . ASN A 1 102 ? 13.331 -6.205 -16.339 1.00 82.06 102 ASN A CA 1
ATOM 803 C C . ASN A 1 102 ? 13.247 -4.707 -16.645 1.00 82.06 102 ASN A C 1
ATOM 805 O O . ASN A 1 102 ? 12.385 -4.293 -17.419 1.00 82.06 102 ASN A O 1
ATOM 809 N N . LEU A 1 103 ? 14.088 -3.886 -16.016 1.00 77.25 103 LEU A N 1
ATOM 810 C CA . LEU A 1 103 ? 14.052 -2.439 -16.198 1.00 77.25 103 LEU A CA 1
ATOM 811 C C . LEU A 1 103 ? 14.838 -1.979 -17.430 1.00 77.25 103 LEU A C 1
ATOM 813 O O . LEU A 1 103 ? 14.765 -0.801 -17.769 1.00 77.25 103 LEU A O 1
ATOM 817 N N . GLY A 1 104 ? 15.562 -2.885 -18.102 1.00 65.69 104 GLY A N 1
ATOM 818 C CA . GLY A 1 104 ? 16.363 -2.545 -19.279 1.00 65.69 104 GLY A CA 1
ATOM 819 C C . GLY A 1 104 ? 17.366 -1.429 -18.988 1.00 65.69 104 GLY A C 1
ATOM 820 O O . GLY A 1 104 ? 17.645 -0.612 -19.863 1.00 65.69 104 GLY A O 1
ATOM 821 N N . LEU A 1 105 ? 17.860 -1.363 -17.745 1.00 64.62 105 LEU A N 1
ATOM 822 C CA . LEU A 1 105 ? 18.890 -0.423 -17.303 1.00 64.62 105 LEU A CA 1
ATOM 823 C C . LEU A 1 105 ? 20.260 -0.894 -17.813 1.00 64.62 105 LEU A C 1
ATOM 825 O O . LEU A 1 105 ? 21.191 -1.099 -17.041 1.00 64.62 105 LEU A O 1
ATOM 829 N N . ASP A 1 106 ? 20.362 -1.115 -19.120 1.00 48.31 106 ASP A N 1
ATOM 830 C CA . ASP A 1 106 ? 21.626 -1.368 -19.792 1.00 48.31 106 ASP A CA 1
ATOM 831 C C . ASP A 1 106 ? 22.275 -0.005 -20.072 1.00 48.31 106 ASP A C 1
ATOM 833 O O . ASP A 1 106 ? 21.984 0.658 -21.069 1.00 48.31 106 ASP A O 1
ATOM 837 N N . GLY A 1 107 ? 23.122 0.442 -19.141 1.00 51.53 107 GLY A N 1
ATOM 838 C CA . GLY A 1 107 ? 23.872 1.699 -19.220 1.00 51.53 107 GLY A CA 1
ATOM 839 C C . GLY A 1 107 ? 23.665 2.622 -18.017 1.00 51.53 107 GLY A C 1
ATOM 840 O O . GLY A 1 107 ? 22.740 2.445 -17.224 1.00 51.53 107 GLY A O 1
ATOM 841 N N . ASP A 1 108 ? 24.542 3.620 -17.882 1.00 51.78 108 ASP A N 1
ATOM 842 C CA . ASP A 1 108 ? 24.413 4.663 -16.863 1.00 51.78 108 ASP A CA 1
ATOM 843 C C . ASP A 1 108 ? 23.054 5.362 -17.012 1.00 51.78 108 ASP A C 1
ATOM 845 O O . ASP A 1 108 ? 22.764 5.956 -18.054 1.00 51.78 108 ASP A O 1
ATOM 849 N N . ILE A 1 109 ? 22.216 5.319 -15.969 1.00 54.72 109 ILE A N 1
ATOM 850 C CA . ILE A 1 109 ? 21.030 6.180 -15.890 1.00 54.72 109 ILE A CA 1
ATOM 851 C C . ILE A 1 109 ? 21.554 7.616 -15.980 1.00 54.72 109 ILE A C 1
ATOM 853 O O . ILE A 1 109 ? 22.310 8.017 -15.090 1.00 54.72 109 ILE A O 1
ATOM 857 N N . PRO A 1 110 ? 21.191 8.399 -17.016 1.00 51.03 110 PRO A N 1
ATOM 858 C CA . PRO A 1 110 ? 21.711 9.746 -17.168 1.00 51.03 110 PRO A CA 1
ATOM 859 C C . PRO A 1 110 ? 21.460 10.529 -15.885 1.00 51.03 110 PRO A C 1
ATOM 861 O O . PRO A 1 110 ? 20.320 10.611 -15.417 1.00 51.03 110 PRO A O 1
ATOM 864 N N . THR A 1 111 ? 22.519 11.085 -15.302 1.00 51.66 111 THR A N 1
ATOM 865 C CA . THR A 1 111 ? 22.434 11.890 -14.084 1.00 51.66 111 THR A CA 1
ATOM 866 C C . THR A 1 111 ? 21.378 12.983 -14.275 1.00 51.66 111 THR A C 1
ATOM 868 O O . THR A 1 111 ? 21.557 13.884 -15.091 1.00 51.66 111 THR A O 1
ATOM 871 N N . GLY A 1 112 ? 20.260 12.890 -13.548 1.00 54.69 112 GLY A N 1
ATOM 872 C CA . GLY A 1 112 ? 19.144 13.844 -13.624 1.00 54.69 112 GLY A CA 1
ATOM 873 C C . GLY A 1 112 ? 17.918 13.397 -14.433 1.00 54.69 112 GLY A C 1
ATOM 874 O O . GLY A 1 112 ? 16.921 14.117 -14.441 1.00 54.69 112 GLY A O 1
ATOM 875 N N . GLY A 1 113 ? 17.935 12.226 -15.077 1.00 60.34 113 GLY A N 1
ATOM 876 C CA . GLY A 1 113 ? 16.735 11.638 -15.679 1.00 60.34 113 GLY A CA 1
ATOM 877 C C . GLY A 1 113 ? 15.780 11.080 -14.618 1.00 60.34 113 GLY A C 1
ATOM 878 O O . GLY A 1 113 ? 16.222 10.433 -13.671 1.00 60.34 113 GLY A O 1
ATOM 879 N N . ILE A 1 114 ? 14.471 11.304 -14.772 1.00 71.00 114 ILE A N 1
ATOM 880 C CA . ILE A 1 114 ? 13.445 10.626 -13.963 1.00 71.00 114 ILE A CA 1
ATOM 881 C C . ILE A 1 114 ? 13.136 9.288 -14.645 1.00 71.00 114 ILE A C 1
ATOM 883 O O . ILE A 1 114 ? 12.639 9.312 -15.775 1.00 71.00 114 ILE A O 1
ATOM 887 N N . PRO A 1 115 ? 13.409 8.131 -14.011 1.00 77.75 115 PRO A N 1
ATOM 888 C CA . PRO A 1 115 ? 13.064 6.837 -14.581 1.00 77.75 115 PRO A CA 1
ATOM 889 C C . PRO A 1 115 ? 11.581 6.762 -14.953 1.00 77.75 115 PRO A C 1
ATOM 891 O O . PRO A 1 115 ? 10.705 7.150 -14.175 1.00 77.75 115 PRO A O 1
ATOM 894 N N . VAL A 1 116 ? 11.306 6.236 -16.145 1.00 81.12 116 VAL A N 1
ATOM 895 C CA . VAL A 1 116 ? 9.952 5.966 -16.629 1.00 81.12 116 VAL A CA 1
ATOM 896 C C . VAL A 1 116 ? 9.820 4.469 -16.822 1.00 81.12 116 VAL A C 1
ATOM 898 O O . VAL A 1 116 ? 10.592 3.878 -17.572 1.00 81.12 116 VAL A O 1
ATOM 901 N N . ILE A 1 117 ? 8.825 3.861 -16.184 1.00 79.94 117 ILE A N 1
ATOM 902 C CA . ILE A 1 117 ? 8.471 2.467 -16.460 1.00 79.94 117 ILE A CA 1
ATOM 903 C C . ILE A 1 117 ? 7.130 2.407 -17.175 1.00 79.94 117 ILE A C 1
ATOM 905 O O . ILE A 1 117 ? 6.249 3.241 -16.944 1.00 79.94 117 ILE A O 1
ATOM 909 N N . ARG A 1 118 ? 6.947 1.363 -17.980 1.00 81.56 118 ARG A N 1
ATOM 910 C CA . ARG A 1 118 ? 5.632 0.966 -18.473 1.00 81.56 118 ARG A CA 1
ATOM 911 C C . ARG A 1 118 ? 5.061 -0.101 -17.551 1.00 81.56 118 ARG A C 1
ATOM 913 O O . ARG A 1 118 ? 5.612 -1.190 -17.435 1.00 81.56 118 ARG A O 1
ATOM 920 N N . THR A 1 119 ? 3.974 0.214 -16.868 1.00 76.38 119 THR A N 1
ATOM 921 C CA . THR A 1 119 ? 3.286 -0.725 -15.969 1.00 76.38 119 THR A CA 1
ATOM 922 C C . THR A 1 119 ? 2.351 -1.658 -16.743 1.00 76.38 119 THR A C 1
ATOM 924 O O . THR A 1 119 ? 2.114 -1.476 -17.936 1.00 76.38 119 THR A O 1
ATOM 927 N N . ALA A 1 120 ? 1.799 -2.666 -16.059 1.00 74.75 120 ALA A N 1
ATOM 928 C CA . ALA A 1 120 ? 0.958 -3.704 -16.667 1.00 74.75 120 ALA A CA 1
ATOM 929 C C . ALA A 1 120 ? -0.314 -3.173 -17.362 1.00 74.75 120 ALA A C 1
ATOM 931 O O . ALA A 1 120 ? -0.814 -3.804 -18.287 1.00 74.75 120 ALA A O 1
ATOM 932 N N . ASP A 1 121 ? -0.812 -2.001 -16.963 1.00 77.75 121 ASP A N 1
ATOM 933 C CA . ASP A 1 121 ? -1.916 -1.288 -17.628 1.00 77.75 121 ASP A CA 1
ATOM 934 C C . ASP A 1 121 ? -1.490 -0.572 -18.927 1.00 77.75 121 ASP A C 1
ATOM 936 O O . ASP A 1 121 ? -2.283 0.131 -19.550 1.00 77.75 121 ASP A O 1
ATOM 940 N N . GLY A 1 122 ? -0.231 -0.722 -19.342 1.00 79.81 122 GLY A N 1
ATOM 941 C CA . GLY A 1 122 ? 0.314 -0.160 -20.571 1.00 79.81 122 GLY A CA 1
ATOM 942 C C . GLY A 1 122 ? 0.683 1.320 -20.489 1.00 79.81 122 GLY A C 1
ATOM 943 O O . GLY A 1 122 ? 1.155 1.857 -21.494 1.00 79.81 122 GLY A O 1
ATOM 944 N N . VAL A 1 123 ? 0.507 1.961 -19.331 1.00 84.50 123 VAL A N 1
ATOM 945 C CA . VAL A 1 123 ? 0.761 3.390 -19.124 1.00 84.50 123 VAL A CA 1
ATOM 946 C C . VAL A 1 123 ? 2.205 3.620 -18.677 1.00 84.50 123 VAL A C 1
ATOM 948 O O . VAL A 1 123 ? 2.729 2.927 -17.804 1.00 84.50 123 VAL A O 1
ATOM 951 N N . ASN A 1 124 ? 2.844 4.631 -19.266 1.00 84.56 124 ASN A N 1
ATOM 952 C CA . ASN A 1 124 ? 4.166 5.087 -18.854 1.00 84.56 124 ASN A CA 1
ATOM 953 C C . ASN A 1 124 ? 4.041 5.985 -17.625 1.00 84.56 124 ASN A C 1
ATOM 955 O O . ASN A 1 124 ? 3.289 6.962 -17.641 1.00 84.56 124 ASN A O 1
ATOM 959 N N . ARG A 1 125 ? 4.783 5.670 -16.565 1.00 86.50 125 ARG A N 1
ATOM 960 C CA . ARG A 1 125 ? 4.779 6.446 -15.326 1.00 86.50 125 ARG A CA 1
ATOM 961 C C . ARG A 1 125 ? 6.192 6.905 -14.984 1.00 86.50 125 ARG A C 1
ATOM 963 O O . ARG A 1 125 ? 7.073 6.049 -14.923 1.00 86.50 125 ARG A O 1
ATOM 970 N N . PRO A 1 126 ? 6.414 8.209 -14.744 1.00 88.31 126 PRO A N 1
ATOM 971 C CA . PRO A 1 126 ? 7.650 8.696 -14.150 1.00 88.31 126 PRO A CA 1
ATOM 972 C C . PRO A 1 126 ? 7.658 8.419 -12.644 1.00 88.31 126 PRO A C 1
ATOM 974 O O . PRO A 1 126 ? 6.619 8.496 -11.983 1.00 88.31 126 PRO A O 1
ATOM 977 N N . GLY A 1 127 ? 8.826 8.117 -12.089 1.00 89.62 127 GLY A N 1
ATOM 978 C CA . GLY A 1 127 ? 8.968 7.837 -10.666 1.00 89.62 127 GLY A CA 1
ATOM 979 C C . GLY A 1 127 ? 10.416 7.766 -10.214 1.00 89.62 127 GLY A C 1
ATOM 980 O O . GLY A 1 127 ? 11.336 8.098 -10.954 1.00 89.62 127 GLY A O 1
ATOM 981 N N . LEU A 1 128 ? 10.612 7.337 -8.974 1.00 90.00 128 LEU A N 1
ATOM 982 C CA . LEU A 1 128 ? 11.925 7.158 -8.369 1.00 90.00 128 LEU A CA 1
ATOM 983 C C . LEU A 1 128 ? 12.223 5.669 -8.215 1.00 90.00 128 LEU A C 1
ATOM 985 O O . LEU A 1 128 ? 11.355 4.899 -7.803 1.00 90.00 128 LEU A O 1
ATOM 989 N N . LEU A 1 129 ? 13.460 5.278 -8.516 1.00 88.88 129 LEU A N 1
ATOM 990 C CA . LEU A 1 129 ? 13.979 3.948 -8.215 1.00 88.88 129 LEU A CA 1
ATOM 991 C C . LEU A 1 129 ? 14.684 3.975 -6.861 1.00 88.88 129 LEU A C 1
ATOM 993 O O . LEU A 1 129 ? 15.517 4.840 -6.593 1.00 88.88 129 LEU A O 1
ATOM 997 N N . VAL A 1 130 ? 14.352 3.010 -6.014 1.00 89.31 130 VAL A N 1
ATOM 998 C CA . VAL A 1 130 ? 15.008 2.772 -4.733 1.00 89.31 130 VAL A CA 1
ATOM 999 C C . VAL A 1 130 ? 15.682 1.416 -4.815 1.00 89.31 130 VAL A C 1
ATOM 1001 O O . VAL A 1 130 ? 15.013 0.394 -4.980 1.00 89.31 130 VAL A O 1
ATOM 1004 N N . LEU A 1 131 ? 17.005 1.432 -4.704 1.00 88.06 131 LEU A N 1
ATOM 1005 C CA . LEU A 1 131 ? 17.833 0.236 -4.720 1.00 88.06 131 LEU A CA 1
ATOM 1006 C C . LEU A 1 131 ? 18.229 -0.147 -3.287 1.00 88.06 131 LEU A C 1
ATOM 1008 O O . LEU A 1 131 ? 18.475 0.746 -2.462 1.00 88.06 131 LEU A O 1
ATOM 1012 N N . PRO A 1 132 ? 18.292 -1.448 -2.969 1.00 86.44 132 PRO A N 1
ATOM 1013 C CA . PRO A 1 132 ? 18.965 -1.916 -1.768 1.00 86.44 132 PRO A CA 1
ATOM 1014 C C . PRO A 1 132 ? 20.463 -1.577 -1.835 1.00 86.44 132 PRO A C 1
ATOM 1016 O O . PRO A 1 132 ? 20.996 -1.341 -2.917 1.00 86.44 132 PRO A O 1
ATOM 1019 N N . PRO A 1 133 ? 21.167 -1.536 -0.693 1.00 87.00 133 PRO A N 1
ATOM 1020 C CA . PRO A 1 133 ? 22.626 -1.523 -0.696 1.00 87.00 133 PRO A CA 1
ATOM 1021 C C . PRO A 1 133 ? 23.194 -2.785 -1.358 1.00 87.00 133 PRO A C 1
ATOM 1023 O O . PRO A 1 133 ? 22.636 -3.866 -1.176 1.00 87.00 133 PRO A O 1
ATOM 1026 N N . ASP A 1 134 ? 24.331 -2.658 -2.038 1.00 86.50 134 ASP A N 1
ATOM 1027 C CA . ASP A 1 134 ? 25.031 -3.785 -2.666 1.00 86.50 134 ASP A CA 1
ATOM 1028 C C . ASP A 1 134 ? 25.297 -4.921 -1.662 1.00 86.50 134 ASP A C 1
ATOM 1030 O O . ASP A 1 134 ? 25.740 -4.681 -0.531 1.00 86.50 134 ASP A O 1
ATOM 1034 N N . GLY A 1 135 ? 25.018 -6.164 -2.063 1.00 88.81 135 GLY A N 1
ATOM 1035 C CA . GLY A 1 135 ? 25.173 -7.354 -1.224 1.00 88.81 135 GLY A CA 1
ATOM 1036 C C . GLY A 1 135 ? 24.104 -7.524 -0.139 1.00 88.81 135 GLY A C 1
ATOM 1037 O O . GLY A 1 135 ? 24.160 -8.494 0.623 1.00 88.81 135 GLY A O 1
ATOM 1038 N N . ALA A 1 136 ? 23.135 -6.608 -0.023 1.00 90.19 136 ALA A N 1
ATOM 1039 C CA . ALA A 1 136 ? 21.970 -6.818 0.830 1.00 90.19 136 ALA A CA 1
ATOM 1040 C C . ALA A 1 136 ? 21.030 -7.875 0.215 1.00 90.19 136 ALA A C 1
ATOM 1042 O O . ALA A 1 136 ? 21.036 -8.083 -0.996 1.00 90.19 136 ALA A O 1
ATOM 1043 N N . PRO A 1 137 ? 20.171 -8.535 1.015 1.00 91.44 137 PRO A N 1
ATOM 1044 C CA . PRO A 1 137 ? 19.147 -9.413 0.462 1.00 91.44 137 PRO A CA 1
ATOM 1045 C C . PRO A 1 137 ? 18.296 -8.692 -0.591 1.00 91.44 137 PRO A C 1
ATOM 1047 O O . PRO A 1 137 ? 17.769 -7.610 -0.317 1.00 91.44 137 PRO A O 1
ATOM 1050 N N . PHE A 1 138 ? 18.122 -9.342 -1.745 1.00 91.50 138 PHE A N 1
ATOM 1051 C CA . PHE A 1 138 ? 17.405 -8.819 -2.912 1.00 91.50 138 PHE A CA 1
ATOM 1052 C C . PHE A 1 138 ? 18.085 -7.611 -3.585 1.00 91.50 138 PHE A C 1
ATOM 1054 O O . PHE A 1 138 ? 17.389 -6.742 -4.096 1.00 91.50 138 PHE A O 1
ATOM 1061 N N . ASP A 1 139 ? 19.419 -7.528 -3.592 1.00 91.06 139 ASP A N 1
ATOM 1062 C CA . ASP A 1 139 ? 20.182 -6.493 -4.318 1.00 91.06 139 ASP A CA 1
ATOM 1063 C C . ASP A 1 139 ? 19.998 -6.519 -5.850 1.00 91.06 139 ASP A C 1
ATOM 1065 O O . ASP A 1 139 ? 20.385 -5.580 -6.541 1.00 91.06 139 ASP A O 1
ATOM 1069 N N . ASP A 1 140 ? 19.317 -7.536 -6.376 1.00 89.75 140 ASP A N 1
ATOM 1070 C CA . ASP A 1 140 ? 18.932 -7.707 -7.775 1.00 89.75 140 ASP A CA 1
ATOM 1071 C C . ASP A 1 140 ? 17.565 -7.095 -8.136 1.00 89.75 140 ASP A C 1
ATOM 1073 O O . ASP A 1 140 ? 17.097 -7.245 -9.273 1.00 89.75 140 ASP A O 1
ATOM 1077 N N . VAL A 1 141 ? 16.905 -6.395 -7.204 1.00 91.06 141 VAL A N 1
ATOM 1078 C CA . VAL A 1 141 ? 15.610 -5.743 -7.449 1.00 91.06 141 VAL A CA 1
ATOM 1079 C C . VAL A 1 141 ? 15.608 -4.256 -7.130 1.00 91.06 141 VAL A C 1
ATOM 1081 O O . VAL A 1 141 ? 16.311 -3.770 -6.251 1.00 91.06 141 VAL A O 1
ATOM 1084 N N . ALA A 1 142 ? 14.718 -3.531 -7.800 1.00 90.75 142 ALA A N 1
ATOM 1085 C CA . ALA A 1 142 ? 14.385 -2.155 -7.478 1.00 90.75 142 ALA A CA 1
ATOM 1086 C C . ALA A 1 142 ? 12.948 -2.037 -6.971 1.00 90.75 142 ALA A C 1
ATOM 1088 O O . ALA A 1 142 ? 12.031 -2.713 -7.453 1.00 90.75 142 ALA A O 1
ATOM 1089 N N . LEU A 1 143 ? 12.740 -1.097 -6.050 1.00 92.38 143 LEU A N 1
ATOM 1090 C CA . LEU A 1 143 ? 11.420 -0.551 -5.779 1.00 92.38 143 LEU A CA 1
ATOM 1091 C C . LEU A 1 143 ? 11.229 0.702 -6.633 1.00 92.38 143 LEU A C 1
ATOM 1093 O O . LEU A 1 143 ? 11.916 1.704 -6.445 1.00 92.38 143 LEU A O 1
ATOM 1097 N N . PHE A 1 144 ? 10.285 0.658 -7.561 1.00 92.12 144 PHE A N 1
ATOM 1098 C CA . PHE A 1 144 ? 9.867 1.824 -8.321 1.00 92.12 144 PHE A CA 1
ATOM 1099 C C . PHE A 1 144 ? 8.673 2.488 -7.640 1.00 92.12 144 PHE A C 1
ATOM 1101 O O . PHE A 1 144 ? 7.658 1.835 -7.393 1.00 92.12 144 PHE A O 1
ATOM 1108 N N . VAL A 1 145 ? 8.786 3.778 -7.335 1.00 93.88 145 VAL A N 1
ATOM 1109 C CA . VAL A 1 145 ? 7.777 4.545 -6.599 1.00 93.88 145 VAL A CA 1
ATOM 1110 C C . VAL A 1 145 ? 7.314 5.728 -7.435 1.00 93.88 145 VAL A C 1
ATOM 1112 O O . VAL A 1 145 ? 8.120 6.555 -7.855 1.00 93.88 145 VAL A O 1
ATOM 1115 N N . THR A 1 146 ? 6.004 5.847 -7.631 1.00 93.44 146 THR A N 1
ATOM 1116 C CA . THR A 1 146 ? 5.390 6.986 -8.329 1.00 93.44 146 THR A CA 1
ATOM 1117 C C . THR A 1 146 ? 4.427 7.705 -7.419 1.00 93.44 146 THR A C 1
ATOM 1119 O O . THR A 1 146 ? 3.738 7.055 -6.631 1.00 93.44 146 THR A O 1
ATOM 1122 N N . VAL A 1 147 ? 4.279 9.008 -7.628 1.00 93.19 147 VAL A N 1
ATOM 1123 C CA . VAL A 1 147 ? 3.208 9.808 -7.039 1.00 93.19 147 VAL A CA 1
ATOM 1124 C C . VAL A 1 147 ? 2.398 10.436 -8.166 1.00 93.19 147 VAL A C 1
ATOM 1126 O O . VAL A 1 147 ? 2.963 10.939 -9.134 1.00 93.19 147 VAL A O 1
ATOM 1129 N N . GLN A 1 148 ? 1.073 10.365 -8.067 1.00 92.69 148 GLN A N 1
ATOM 1130 C CA . GLN A 1 148 ? 0.150 10.942 -9.041 1.00 92.69 148 GLN A CA 1
ATOM 1131 C C . GLN A 1 148 ? -0.944 11.728 -8.310 1.00 92.69 148 GLN A C 1
ATOM 1133 O O . GLN A 1 148 ? -1.476 11.206 -7.325 1.00 92.69 148 GLN A O 1
ATOM 1138 N N . PRO A 1 149 ? -1.324 12.930 -8.782 1.00 93.75 149 PRO A N 1
ATOM 1139 C CA . PRO A 1 149 ? -2.531 13.597 -8.306 1.00 93.75 149 PRO A CA 1
ATOM 1140 C C . PRO A 1 149 ? -3.763 12.713 -8.525 1.00 93.75 149 PRO A C 1
ATOM 1142 O O . PRO A 1 149 ? -3.812 11.902 -9.459 1.00 93.75 149 PRO A O 1
ATOM 1145 N N . MET A 1 150 ? -4.768 12.867 -7.672 1.00 93.62 150 MET A N 1
ATOM 1146 C CA . MET A 1 150 ? -6.060 12.207 -7.829 1.00 93.62 150 MET A CA 1
ATOM 1147 C C . MET A 1 150 ? -7.198 13.124 -7.368 1.00 93.62 150 MET A C 1
ATOM 1149 O O . MET A 1 150 ? -6.938 14.086 -6.646 1.00 93.62 150 MET A O 1
ATOM 1153 N N . PRO A 1 151 ? -8.452 12.849 -7.769 1.00 92.62 151 PRO A N 1
ATOM 1154 C CA . PRO A 1 151 ? -9.607 13.506 -7.167 1.00 92.62 151 PRO A CA 1
ATOM 1155 C C . PRO A 1 151 ? -9.628 13.323 -5.645 1.00 92.62 151 PRO A C 1
ATOM 1157 O O . PRO A 1 151 ? -9.067 12.350 -5.131 1.00 92.62 151 PRO A O 1
ATOM 1160 N N . ALA A 1 152 ? -10.306 14.235 -4.946 1.00 92.44 152 ALA A N 1
ATOM 1161 C CA . ALA A 1 152 ? -10.559 14.107 -3.516 1.00 92.44 152 ALA A CA 1
ATOM 1162 C C . ALA A 1 152 ? -11.185 12.736 -3.198 1.00 92.44 152 ALA A C 1
ATOM 1164 O O . ALA A 1 152 ? -12.055 12.248 -3.922 1.00 92.44 152 ALA A O 1
ATOM 1165 N N . ILE A 1 153 ? -10.711 12.110 -2.124 1.00 91.50 153 ILE A N 1
ATOM 1166 C CA . ILE A 1 153 ? -11.229 10.840 -1.611 1.00 91.50 153 ILE A CA 1
ATOM 1167 C C . ILE A 1 153 ? -12.597 11.072 -0.954 1.00 91.50 153 ILE A C 1
ATOM 1169 O O . ILE A 1 153 ? -13.495 10.241 -1.075 1.00 91.50 153 ILE A O 1
ATOM 1173 N N . SER A 1 154 ? -12.769 12.214 -0.286 1.00 88.00 154 SER A N 1
ATOM 1174 C CA . SER A 1 154 ? -14.027 12.622 0.335 1.00 88.00 154 SER A CA 1
ATOM 1175 C C . SER A 1 154 ? -14.198 14.130 0.271 1.00 88.00 154 SER A C 1
ATOM 1177 O O . SER A 1 154 ? -13.251 14.881 0.497 1.00 88.00 154 SER A O 1
ATOM 1179 N N . GLU A 1 155 ? -15.428 14.561 0.006 1.00 86.12 155 GLU A N 1
ATOM 1180 C CA . GLU A 1 155 ? -15.826 15.968 0.094 1.00 86.12 155 GLU A CA 1
ATOM 1181 C C . GLU A 1 155 ? -16.058 16.416 1.548 1.00 86.12 155 GLU A C 1
ATOM 1183 O O . GLU A 1 155 ? -16.013 17.606 1.842 1.00 86.12 155 GLU A O 1
ATOM 1188 N N . GLU A 1 156 ? -16.293 15.472 2.464 1.00 84.50 156 GLU A N 1
ATOM 1189 C CA . GLU A 1 156 ? -16.657 15.756 3.857 1.00 84.50 156 GLU A CA 1
ATOM 1190 C C . GLU A 1 156 ? -15.441 15.783 4.787 1.00 84.50 156 GLU A C 1
ATOM 1192 O O . GLU A 1 156 ? -15.345 16.625 5.680 1.00 84.50 156 GLU A O 1
ATOM 1197 N N . MET A 1 157 ? -14.511 14.841 4.610 1.00 78.19 157 MET A N 1
ATOM 1198 C CA . MET A 1 157 ? -13.344 14.725 5.482 1.00 78.19 157 MET A CA 1
ATOM 1199 C C . MET A 1 157 ? -12.174 15.514 4.921 1.00 78.19 157 MET A C 1
ATOM 1201 O O . MET A 1 157 ? -11.798 15.335 3.768 1.00 78.19 157 MET A O 1
ATOM 1205 N N . THR A 1 158 ? -11.542 16.322 5.767 1.00 81.62 158 THR A N 1
ATOM 1206 C CA . THR A 1 158 ? -10.378 17.119 5.374 1.00 81.62 158 THR A CA 1
ATOM 1207 C C . THR A 1 158 ? -9.152 16.232 5.168 1.00 81.62 158 THR A C 1
ATOM 1209 O O . THR A 1 158 ? -8.648 16.148 4.057 1.00 81.62 158 THR A O 1
ATOM 1212 N N . ALA A 1 159 ? -8.717 15.491 6.190 1.00 92.06 159 ALA A N 1
ATOM 1213 C CA . ALA A 1 159 ? -7.563 14.597 6.104 1.00 92.06 159 ALA A CA 1
ATOM 1214 C C . ALA A 1 159 ? -7.987 13.141 5.914 1.00 92.06 159 ALA A C 1
ATOM 1216 O O . ALA A 1 159 ? -8.763 12.619 6.713 1.00 92.06 159 ALA A O 1
ATOM 1217 N N . GLN A 1 160 ? -7.424 12.464 4.910 1.00 94.00 160 GLN A N 1
ATOM 1218 C CA . GLN A 1 160 ? -7.624 11.029 4.713 1.00 94.00 160 GLN A CA 1
ATOM 1219 C C . GLN A 1 160 ? -6.343 10.303 4.318 1.00 94.00 160 GLN A C 1
ATOM 1221 O O . GLN A 1 160 ? -5.452 10.859 3.671 1.00 94.00 160 GLN A O 1
ATOM 1226 N N . LEU A 1 161 ? -6.275 9.026 4.686 1.00 93.94 161 LEU A N 1
ATOM 1227 C CA . LEU A 1 161 ? -5.260 8.094 4.234 1.00 93.94 161 LEU A CA 1
ATOM 1228 C C . LEU A 1 161 ? -5.866 6.699 4.067 1.00 93.94 161 LEU A C 1
ATOM 1230 O O . LEU A 1 161 ? -6.453 6.152 4.997 1.00 93.94 161 LEU A O 1
ATOM 1234 N N . ILE A 1 162 ? -5.673 6.112 2.890 1.00 95.25 162 ILE A N 1
ATOM 1235 C CA . ILE A 1 162 ? -6.008 4.723 2.583 1.00 95.25 162 ILE A CA 1
ATOM 1236 C C . ILE A 1 162 ? -4.725 4.016 2.168 1.00 95.25 162 ILE A C 1
ATOM 1238 O O . ILE A 1 162 ? -4.002 4.476 1.287 1.00 95.25 162 ILE A O 1
ATOM 1242 N N . PHE A 1 163 ? -4.445 2.878 2.785 1.00 96.75 163 PHE A N 1
ATOM 1243 C CA . PHE A 1 163 ? -3.358 1.992 2.386 1.00 96.75 163 PHE A CA 1
ATOM 1244 C C . PHE A 1 163 ? -3.938 0.695 1.847 1.00 96.75 163 PHE A C 1
ATOM 1246 O O . PHE A 1 163 ? -4.858 0.146 2.449 1.00 96.75 163 PHE A O 1
ATOM 1253 N N . LEU A 1 164 ? -3.347 0.181 0.773 1.00 97.25 164 LEU A N 1
ATOM 1254 C CA . LEU A 1 164 ? -3.639 -1.123 0.190 1.00 97.25 164 LEU A CA 1
ATOM 1255 C C . LEU A 1 164 ? -2.315 -1.866 -0.026 1.00 97.25 164 LEU A C 1
ATOM 1257 O O . LEU A 1 164 ? -1.396 -1.314 -0.631 1.00 97.25 164 LEU A O 1
ATOM 1261 N N . GLY A 1 165 ? -2.207 -3.109 0.430 1.00 96.75 165 GLY A N 1
ATOM 1262 C CA . GLY A 1 165 ? -0.980 -3.901 0.328 1.00 96.75 165 GLY A CA 1
ATOM 1263 C C . GLY A 1 165 ? -1.224 -5.384 0.560 1.00 96.75 165 GLY A C 1
ATOM 1264 O O . GLY A 1 165 ? -2.342 -5.805 0.838 1.00 96.75 165 GLY A O 1
ATOM 1265 N N . GLY 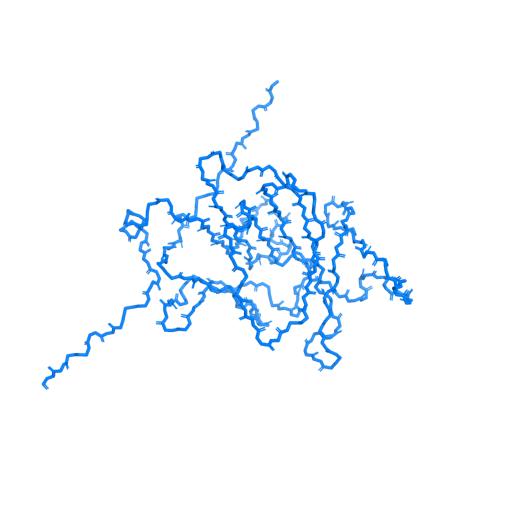A 1 166 ? -0.171 -6.192 0.453 1.00 96.06 166 GLY A N 1
ATOM 1266 C CA . GLY A 1 166 ? -0.257 -7.631 0.702 1.00 96.06 166 GLY A CA 1
ATOM 1267 C C . GLY A 1 166 ? -1.226 -8.312 -0.259 1.00 96.06 166 GLY A C 1
ATOM 1268 O O . GLY A 1 166 ? -2.060 -9.093 0.179 1.00 96.06 166 GLY A O 1
ATOM 1269 N N . PHE A 1 167 ? -1.171 -7.952 -1.539 1.00 95.75 167 PHE A N 1
ATOM 1270 C CA . PHE A 1 167 ? -2.054 -8.473 -2.579 1.00 95.75 167 PHE A CA 1
ATOM 1271 C C . PHE A 1 167 ? -1.803 -9.953 -2.865 1.00 95.75 167 PHE A C 1
ATOM 1273 O O . PHE A 1 167 ? -0.722 -10.490 -2.614 1.00 95.75 167 PHE A O 1
ATOM 1280 N N . ASP A 1 168 ? -2.823 -10.600 -3.418 1.00 95.12 168 ASP A N 1
ATOM 1281 C CA . ASP A 1 168 ? -2.672 -11.883 -4.091 1.00 95.12 168 ASP A CA 1
ATOM 1282 C C . ASP A 1 168 ? -1.676 -11.842 -5.260 1.00 95.12 168 ASP A C 1
ATOM 1284 O O . ASP A 1 168 ? -1.462 -10.787 -5.867 1.00 95.12 168 ASP A O 1
ATOM 1288 N N . PRO A 1 169 ? -1.098 -12.999 -5.639 1.00 92.31 169 PRO A N 1
ATOM 1289 C CA . PRO A 1 169 ? -0.301 -13.097 -6.854 1.00 92.31 169 PRO A CA 1
ATOM 1290 C C . PRO A 1 169 ? -1.126 -12.724 -8.089 1.00 92.31 169 PRO A C 1
ATOM 1292 O O . PRO A 1 169 ? -2.339 -12.938 -8.142 1.00 92.31 169 PRO A O 1
ATOM 1295 N N . ALA A 1 170 ? -0.449 -12.251 -9.138 1.00 88.88 170 ALA A N 1
ATOM 1296 C CA . ALA A 1 170 ? -1.093 -11.815 -10.380 1.00 88.88 170 ALA A CA 1
ATOM 1297 C C . ALA A 1 170 ? -1.989 -12.898 -11.019 1.00 88.88 170 ALA A C 1
ATOM 1299 O O . ALA A 1 170 ? -3.018 -12.580 -11.608 1.00 88.88 170 ALA A O 1
ATOM 1300 N N . SER A 1 171 ? -1.640 -14.180 -10.858 1.00 90.88 171 SER A N 1
ATOM 1301 C CA . SER A 1 171 ? -2.427 -15.325 -11.346 1.00 90.88 171 SER A CA 1
ATOM 1302 C C . SER A 1 171 ? -3.805 -15.475 -10.684 1.00 90.88 171 SER A C 1
ATOM 1304 O O . SER A 1 171 ? -4.674 -16.165 -11.224 1.00 90.88 171 SER A O 1
ATOM 1306 N N . ILE A 1 172 ? -4.005 -14.847 -9.523 1.00 93.56 172 ILE A N 1
ATOM 1307 C CA . ILE A 1 172 ? -5.291 -14.739 -8.832 1.00 93.56 172 ILE A CA 1
ATOM 1308 C C . ILE A 1 172 ? -5.876 -13.346 -9.075 1.00 93.56 172 ILE A C 1
ATOM 1310 O O . ILE A 1 172 ? -6.985 -13.254 -9.588 1.00 93.56 172 ILE A O 1
ATOM 1314 N N . ALA A 1 173 ? -5.110 -12.281 -8.815 1.00 91.12 173 ALA A N 1
ATOM 1315 C CA . ALA A 1 173 ? -5.600 -10.902 -8.869 1.00 91.12 173 ALA A CA 1
ATOM 1316 C C . ALA A 1 173 ? -6.100 -10.452 -10.258 1.00 91.12 173 ALA A C 1
ATOM 1318 O O . ALA A 1 173 ? -6.979 -9.600 -10.362 1.00 91.12 173 ALA A O 1
ATOM 1319 N N . LEU A 1 174 ? -5.543 -11.012 -11.338 1.00 88.44 174 LEU A N 1
ATOM 1320 C CA . LEU A 1 174 ? -5.955 -10.714 -12.718 1.00 88.44 174 LEU A CA 1
ATOM 1321 C C . LEU A 1 174 ? -6.959 -11.731 -13.276 1.00 88.44 174 LEU A C 1
ATOM 1323 O O . LEU A 1 174 ? -7.386 -11.622 -14.425 1.00 88.44 174 LEU A O 1
ATOM 1327 N N . ASN A 1 175 ? -7.334 -12.740 -12.489 1.00 91.38 175 ASN A N 1
ATOM 1328 C CA . ASN A 1 175 ? -8.316 -13.732 -12.888 1.00 91.38 175 ASN A CA 1
ATOM 1329 C C . ASN A 1 175 ? -9.705 -13.311 -12.397 1.00 91.38 175 ASN A C 1
ATOM 1331 O O . ASN A 1 175 ? -10.066 -13.566 -11.256 1.00 91.38 175 ASN A O 1
ATOM 1335 N N . HIS A 1 176 ? -10.515 -12.737 -13.289 1.00 90.94 176 HIS A N 1
ATOM 1336 C CA . HIS A 1 176 ? -11.873 -12.270 -12.978 1.00 90.94 176 HIS A CA 1
ATOM 1337 C C . HIS A 1 176 ? -12.853 -13.363 -12.506 1.00 90.94 176 HIS A C 1
ATOM 1339 O O . HIS A 1 176 ? -13.961 -13.036 -12.090 1.00 90.94 176 HIS A O 1
ATOM 1345 N N . ALA A 1 177 ? -12.479 -14.645 -12.583 1.00 94.81 177 ALA A N 1
ATOM 1346 C CA . ALA A 1 177 ? -13.255 -15.756 -12.032 1.00 94.81 177 ALA A CA 1
ATOM 1347 C C . ALA A 1 177 ? -12.878 -16.105 -10.579 1.00 94.81 177 ALA A C 1
ATOM 1349 O O . ALA A 1 177 ? -13.455 -17.031 -10.010 1.00 94.81 177 ALA A O 1
ATOM 1350 N N . LYS A 1 178 ? -11.893 -15.416 -9.992 1.00 94.19 178 LYS A N 1
ATOM 1351 C CA . LYS A 1 178 ? -11.447 -15.607 -8.612 1.00 94.19 178 LYS A CA 1
ATOM 1352 C C . LYS A 1 178 ? -11.601 -14.312 -7.828 1.00 94.19 178 LYS A C 1
ATOM 1354 O O . LYS A 1 178 ? -11.353 -13.226 -8.350 1.00 94.19 178 LYS A O 1
ATOM 1359 N N . ASP A 1 179 ? -11.955 -14.450 -6.558 1.00 92.38 179 ASP A N 1
ATOM 1360 C CA . ASP A 1 179 ? -11.900 -13.328 -5.632 1.00 92.38 179 ASP A CA 1
ATOM 1361 C C . ASP A 1 179 ? -10.438 -12.937 -5.393 1.00 92.38 179 ASP A C 1
ATOM 1363 O O . ASP A 1 179 ? -9.557 -13.793 -5.303 1.00 92.38 179 ASP A O 1
ATOM 1367 N N . THR A 1 180 ? -10.190 -11.629 -5.332 1.00 92.94 180 THR A N 1
ATOM 1368 C CA . THR A 1 180 ? -8.878 -11.060 -5.018 1.00 92.94 180 THR A CA 1
ATOM 1369 C C . THR A 1 180 ? -8.878 -10.560 -3.589 1.00 92.94 180 THR A C 1
ATOM 1371 O O . THR A 1 180 ? -9.747 -9.784 -3.190 1.00 92.94 180 THR A O 1
ATOM 1374 N N . GLU A 1 181 ? -7.858 -10.945 -2.845 1.00 94.38 181 GLU A N 1
ATOM 137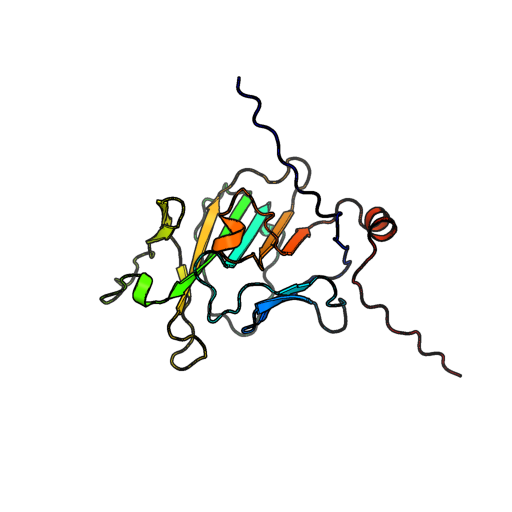5 C CA . GLU A 1 181 ? -7.642 -10.537 -1.472 1.00 94.38 181 GLU A CA 1
ATOM 1376 C C . GLU A 1 181 ? -6.421 -9.618 -1.339 1.00 94.38 181 GLU A C 1
ATOM 1378 O O . GLU A 1 181 ? -5.433 -9.701 -2.077 1.00 94.38 181 GLU A O 1
ATOM 1383 N N . PHE A 1 182 ? -6.490 -8.728 -0.353 1.00 95.94 182 PHE A N 1
ATOM 1384 C CA . PHE A 1 182 ? -5.425 -7.811 0.043 1.00 95.94 182 PHE A CA 1
ATOM 1385 C C . PHE A 1 182 ? -5.687 -7.301 1.464 1.00 95.94 182 PHE A C 1
ATOM 1387 O O . PHE A 1 182 ? -6.769 -7.486 2.023 1.00 95.94 182 PHE A O 1
ATOM 1394 N N . LEU A 1 183 ? -4.691 -6.649 2.058 1.00 96.75 183 LEU A N 1
ATOM 1395 C CA . LEU A 1 183 ? -4.840 -5.890 3.294 1.00 96.75 183 LEU A CA 1
ATOM 1396 C C . LEU A 1 183 ? -5.098 -4.423 2.985 1.00 96.75 183 LEU A C 1
ATOM 1398 O O . LEU A 1 183 ? -4.461 -3.831 2.112 1.00 96.75 183 LEU A O 1
ATOM 1402 N N . ALA A 1 184 ? -5.991 -3.825 3.763 1.00 96.19 184 ALA A N 1
ATOM 1403 C CA . ALA A 1 184 ? -6.294 -2.411 3.680 1.00 96.19 184 ALA A CA 1
ATOM 1404 C C . ALA A 1 184 ? -6.441 -1.792 5.067 1.00 96.19 184 ALA A C 1
ATOM 1406 O O . ALA A 1 184 ? -6.844 -2.465 6.016 1.00 96.19 184 ALA A O 1
ATOM 1407 N N . PHE A 1 185 ? -6.153 -0.498 5.168 1.00 94.62 185 PHE A N 1
ATOM 1408 C CA . PHE A 1 185 ? -6.649 0.322 6.268 1.00 94.62 185 PHE A CA 1
ATOM 1409 C C . PHE A 1 185 ? -7.065 1.695 5.748 1.00 94.62 185 PHE A C 1
ATOM 1411 O O . PHE A 1 185 ? -6.533 2.172 4.744 1.00 94.62 185 PHE A O 1
ATOM 1418 N N . ALA A 1 186 ? -8.001 2.318 6.458 1.00 94.31 186 ALA A N 1
ATOM 1419 C CA . ALA A 1 186 ? -8.450 3.678 6.214 1.00 94.31 186 ALA A CA 1
ATOM 1420 C C . ALA A 1 186 ? -8.336 4.501 7.502 1.00 94.31 186 ALA A C 1
ATOM 1422 O O . ALA A 1 186 ? -8.571 3.994 8.601 1.00 94.31 186 ALA A O 1
ATOM 1423 N N . TYR A 1 187 ? -7.952 5.763 7.355 1.00 92.75 187 TYR A N 1
ATOM 1424 C CA . TYR A 1 187 ? -7.842 6.745 8.424 1.00 92.75 187 TYR A CA 1
ATOM 1425 C C . TYR A 1 187 ? -8.361 8.107 7.927 1.00 92.75 187 TYR A C 1
ATOM 1427 O O . TYR A 1 187 ? -8.050 8.473 6.793 1.00 92.75 187 TYR A O 1
ATOM 1435 N N . PRO A 1 188 ? -9.063 8.891 8.763 1.00 91.38 188 PRO A N 1
ATOM 1436 C CA . PRO A 1 188 ? -9.514 8.552 10.110 1.00 91.38 188 PRO A CA 1
ATOM 1437 C C . PRO A 1 188 ? -10.673 7.548 10.100 1.00 91.38 188 PRO A C 1
ATOM 1439 O O . PRO A 1 188 ? -11.325 7.313 9.087 1.00 91.38 188 PRO A O 1
ATOM 1442 N N . CYS A 1 189 ? -10.914 6.942 11.258 1.00 88.94 189 CYS A N 1
ATOM 1443 C CA . CYS A 1 189 ? -12.109 6.143 11.500 1.00 88.94 189 CYS A CA 1
ATOM 1444 C C . CYS A 1 189 ? -13.28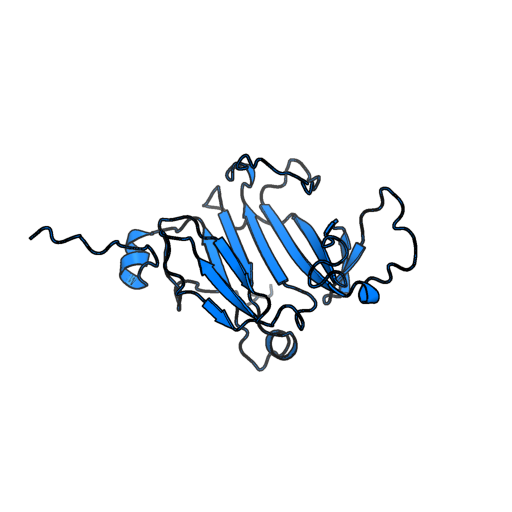6 7.094 11.777 1.00 88.94 189 CYS A C 1
ATOM 1446 O O . CYS A 1 189 ? -13.158 7.952 12.649 1.00 88.94 189 CYS A O 1
ATOM 1448 N N . SER A 1 190 ? -14.397 6.963 11.045 1.00 81.81 190 SER A N 1
ATOM 1449 C CA . SER A 1 190 ? -15.547 7.879 11.142 1.00 81.81 190 SER A CA 1
ATOM 1450 C C . SER A 1 190 ? -16.259 7.810 12.496 1.00 81.81 190 SER A C 1
ATOM 1452 O O . SER A 1 190 ? -16.495 8.845 13.112 1.00 81.81 190 SER A O 1
ATOM 1454 N N . ASP A 1 191 ? -16.561 6.600 12.976 1.00 90.50 191 ASP A N 1
ATOM 1455 C CA . ASP A 1 191 ? -17.165 6.349 14.289 1.00 90.50 191 ASP A CA 1
ATOM 1456 C C . ASP A 1 191 ? -16.447 5.187 14.982 1.00 90.50 191 ASP A C 1
ATOM 1458 O O . ASP A 1 191 ? -16.791 4.008 14.841 1.00 90.50 191 ASP A O 1
ATOM 1462 N N . PHE A 1 192 ? -15.383 5.534 15.706 1.00 94.00 192 PHE A N 1
ATOM 1463 C CA . PHE A 1 192 ? -14.516 4.552 16.341 1.00 94.00 192 PHE A CA 1
ATOM 1464 C C . PHE A 1 192 ? -15.246 3.694 17.377 1.00 94.00 192 PHE A C 1
ATOM 1466 O O . PHE A 1 192 ? -15.045 2.482 17.388 1.00 94.00 192 PHE A O 1
ATOM 1473 N N . GLU A 1 193 ? -16.086 4.279 18.233 1.00 95.81 193 GLU A N 1
ATOM 1474 C CA . GLU A 1 193 ? -16.732 3.530 19.316 1.00 95.81 193 GLU A CA 1
ATOM 1475 C C . GLU A 1 193 ? -17.831 2.603 18.783 1.00 95.81 193 GLU A C 1
ATOM 1477 O O . GLU A 1 193 ? -17.900 1.440 19.195 1.00 95.81 193 GLU A O 1
ATOM 1482 N N . ALA A 1 194 ? -18.628 3.044 17.802 1.00 95.25 194 ALA A N 1
ATOM 1483 C CA . ALA A 1 194 ? -19.618 2.172 17.171 1.00 95.25 194 ALA A CA 1
ATOM 1484 C C . ALA A 1 194 ? -18.960 1.013 16.400 1.00 95.25 194 ALA A C 1
ATOM 1486 O O . ALA A 1 194 ? -19.396 -0.143 16.490 1.00 95.25 194 ALA A O 1
ATOM 1487 N N . LEU A 1 195 ? -17.869 1.282 15.675 1.00 95.38 195 LEU A N 1
ATOM 1488 C CA . LEU A 1 195 ? -17.121 0.238 14.971 1.00 95.38 195 LEU A CA 1
ATOM 1489 C C . LEU A 1 195 ? -16.402 -0.698 15.944 1.00 95.38 195 LEU A C 1
ATOM 1491 O O . LEU A 1 195 ? -16.449 -1.915 15.791 1.00 95.38 195 LEU A O 1
ATOM 1495 N N . LYS A 1 196 ? -15.810 -0.177 17.016 1.00 95.88 196 LYS A N 1
ATOM 1496 C CA . LYS A 1 196 ? -15.227 -1.004 18.075 1.00 95.88 196 LYS A CA 1
ATOM 1497 C C . LYS A 1 196 ? -16.256 -1.944 18.695 1.00 95.88 196 LYS A C 1
ATOM 1499 O O . LYS A 1 196 ? -15.912 -3.087 18.979 1.00 95.88 196 LYS A O 1
ATOM 1504 N N . HIS A 1 197 ? -17.498 -1.503 18.880 1.00 95.75 197 HIS A N 1
ATOM 1505 C CA . HIS A 1 197 ? -18.561 -2.370 19.384 1.00 95.75 197 HIS A CA 1
ATOM 1506 C C . HIS A 1 197 ? -18.959 -3.461 18.377 1.00 95.75 197 HIS A C 1
ATOM 1508 O O . HIS A 1 197 ? -19.117 -4.618 18.759 1.00 95.75 197 HIS A O 1
ATOM 1514 N N . SER A 1 198 ? -19.097 -3.109 17.096 1.00 95.25 198 SER A N 1
ATOM 1515 C CA . SER A 1 198 ? -19.597 -4.024 16.058 1.00 95.25 198 SER A CA 1
ATOM 1516 C C . SER A 1 198 ? -18.541 -4.990 15.519 1.00 95.25 198 SER A C 1
ATOM 1518 O O . SER A 1 198 ? -18.804 -6.185 15.395 1.00 95.25 198 SER A O 1
ATOM 1520 N N . ILE A 1 199 ? -17.344 -4.493 15.206 1.00 95.31 199 ILE A N 1
ATOM 1521 C CA . ILE A 1 199 ? -16.267 -5.283 14.605 1.00 95.31 199 ILE A CA 1
ATOM 1522 C C . ILE A 1 199 ? -15.122 -5.553 15.576 1.00 95.31 199 ILE A C 1
ATOM 1524 O O . ILE A 1 199 ? -14.362 -6.485 15.343 1.00 95.31 199 ILE A O 1
ATOM 1528 N N . GLY A 1 200 ? -15.020 -4.861 16.711 1.00 95.31 200 GLY A N 1
ATOM 1529 C CA . GLY A 1 200 ? -13.945 -5.055 17.691 1.00 95.31 200 GLY A CA 1
ATOM 1530 C C . GLY A 1 200 ? -12.685 -4.241 17.388 1.00 95.31 200 GLY A C 1
ATOM 1531 O O . GLY A 1 200 ? -12.534 -3.663 16.311 1.00 95.31 200 GLY A O 1
ATOM 1532 N N . ALA A 1 201 ? -11.746 -4.234 18.339 1.00 94.94 201 ALA A N 1
ATOM 1533 C CA . ALA A 1 201 ? -10.479 -3.511 18.228 1.00 94.94 201 ALA A CA 1
ATOM 1534 C C . ALA A 1 201 ? -9.248 -4.424 18.311 1.00 94.94 201 ALA A C 1
ATOM 1536 O O . ALA A 1 201 ? -9.279 -5.482 18.948 1.00 94.94 201 ALA A O 1
ATOM 1537 N N . ILE A 1 202 ? -8.152 -3.989 17.686 1.00 94.06 202 ILE A N 1
ATOM 1538 C CA . ILE A 1 202 ? -6.835 -4.644 17.774 1.00 94.06 202 ILE A CA 1
ATOM 1539 C C . ILE A 1 202 ? -5.925 -4.042 18.840 1.00 94.06 202 ILE A C 1
ATOM 1541 O O . ILE A 1 202 ? -4.794 -4.500 18.987 1.00 94.06 202 ILE A O 1
ATOM 1545 N N . ASP A 1 203 ? -6.387 -3.052 19.599 1.00 93.12 203 ASP A N 1
ATOM 1546 C CA . ASP A 1 203 ? -5.588 -2.447 20.661 1.00 93.12 203 ASP A CA 1
ATOM 1547 C C . ASP A 1 203 ? -5.158 -3.496 21.702 1.00 93.12 203 ASP A C 1
ATOM 1549 O O . ASP A 1 203 ? -5.917 -4.386 22.113 1.00 93.12 203 ASP A O 1
ATOM 1553 N N . PHE A 1 204 ? -3.892 -3.425 22.106 1.00 89.25 204 PHE A N 1
ATOM 1554 C CA . PHE A 1 204 ? -3.363 -4.259 23.170 1.00 89.25 204 PHE A CA 1
ATOM 1555 C C . PHE A 1 204 ? -3.891 -3.750 24.514 1.00 89.25 204 PHE A C 1
ATOM 1557 O O . PHE A 1 204 ? -3.715 -2.585 24.860 1.00 89.25 204 PHE A O 1
ATOM 1564 N N . VAL A 1 205 ? -4.525 -4.635 25.281 1.00 83.44 205 VAL A N 1
ATOM 1565 C CA . VAL A 1 205 ? -4.957 -4.355 26.653 1.00 83.44 205 VAL A CA 1
ATOM 1566 C C . VAL A 1 205 ? -4.041 -5.169 27.563 1.00 83.44 205 VAL A C 1
ATOM 1568 O O . VAL A 1 205 ? -4.112 -6.401 27.511 1.00 83.44 205 VAL A O 1
ATOM 1571 N N . PRO A 1 206 ? -3.150 -4.531 28.344 1.00 74.81 206 PRO A N 1
ATOM 1572 C CA . PRO A 1 206 ? -2.336 -5.242 29.319 1.00 74.81 206 PRO A CA 1
ATOM 1573 C C . PRO A 1 206 ? -3.244 -6.010 30.279 1.00 74.81 206 PRO A C 1
ATOM 1575 O O . PRO A 1 206 ? -4.258 -5.473 30.728 1.00 74.81 206 PRO A O 1
ATOM 1578 N N . ALA A 1 207 ? -2.890 -7.254 30.605 1.00 72.94 207 ALA A N 1
ATOM 1579 C CA . ALA A 1 207 ? -3.543 -7.941 31.710 1.00 72.94 207 ALA A CA 1
ATOM 1580 C C . ALA A 1 207 ? -3.329 -7.086 32.964 1.00 72.94 207 ALA A C 1
ATOM 1582 O O . ALA A 1 207 ? -2.188 -6.777 33.308 1.00 72.94 207 ALA A O 1
ATOM 1583 N N . SER A 1 208 ? -4.414 -6.652 33.604 1.00 61.94 208 SER A N 1
ATOM 1584 C CA . SER A 1 208 ? -4.340 -5.957 34.883 1.00 61.94 208 SER A CA 1
ATOM 1585 C C . SER A 1 208 ? -3.562 -6.845 35.843 1.00 61.94 208 SER A C 1
ATOM 1587 O O . SER A 1 208 ? -4.016 -7.946 36.156 1.00 61.94 208 SER A O 1
ATOM 1589 N N . THR A 1 209 ? -2.383 -6.396 36.266 1.00 48.81 209 THR A N 1
ATOM 1590 C CA . THR A 1 209 ? -1.604 -7.070 37.297 1.00 48.81 209 THR A CA 1
ATOM 1591 C C . THR A 1 209 ? -2.462 -7.090 38.554 1.00 48.81 209 THR A C 1
ATOM 1593 O O . THR A 1 209 ? -2.597 -6.074 39.234 1.00 48.81 209 THR A O 1
ATOM 1596 N N . SER A 1 210 ? -3.112 -8.218 38.832 1.00 45.12 210 SER A N 1
ATOM 1597 C CA . SER A 1 210 ? -3.721 -8.467 40.130 1.00 45.12 210 SER A CA 1
ATOM 1598 C C . SER A 1 210 ? -2.577 -8.508 41.133 1.00 45.12 210 SER A C 1
ATOM 1600 O O . SER A 1 210 ? -1.870 -9.507 41.239 1.00 45.12 210 SER A O 1
ATOM 1602 N N . VAL A 1 211 ? -2.335 -7.382 41.798 1.00 47.09 211 VAL A N 1
ATOM 1603 C CA . VAL A 1 211 ? -1.517 -7.351 43.005 1.00 47.09 211 VAL A CA 1
ATOM 1604 C C . VAL A 1 211 ? -2.334 -8.101 44.054 1.00 47.09 211 VAL A C 1
ATOM 1606 O O . VAL A 1 211 ? -3.390 -7.618 44.463 1.00 47.09 211 VAL A O 1
ATOM 1609 N N . ILE A 1 212 ? -1.903 -9.324 44.365 1.00 51.22 212 ILE A N 1
ATOM 1610 C CA . ILE A 1 212 ? -2.356 -10.084 45.537 1.00 51.22 212 ILE A CA 1
ATOM 1611 C C . ILE A 1 212 ? -1.603 -9.543 46.748 1.00 51.22 212 ILE A C 1
ATOM 1613 O O . ILE A 1 212 ? -0.374 -9.340 46.610 1.00 51.22 212 ILE A O 1
#

Organism: NCBI:txid627669

Radius of gyration: 19.59 Å; chains: 1; bounding box: 51×39×66 Å

pLDDT: mean 85.41, std 13.69, range [37.62, 97.25]

Foldseek 3Di:
DDPDPDDDDDCLVLHADFPDDWDWDQAQQQKTFTDDPQWFAGPGIDRFDHPVRFFFWFKKKKKFQCVVPDDDDDPDDPDDDDDDDPPQRMKMKTKGKHFPVVLPCPDDPPVPDFRWDQHPVRDIFTFDWDADPPPPPPNRMIITMGMDGDPDPDPPDRIKMKMWGSWHDCVQVVDPVHDIDTDMDMPDDPDNVVSCVVRNHRTDDPDPPPPD

Secondary structure (DSSP, 8-state):
----------TTTT--B-SS--EEEE-TTSEEEEEBTTTB-TTSEEE---TTT--EEEEEEEEESGGGSPPPP-S----------TT--EEEEEEEEEEGGGGT--SPPPTTPPPEEE-TTS-EEE-EEEPPPTTSTTTTEEEEEEEEE---S-SS-SSEEEEEESPPPHHHHT-TTS----EEEEES-SSHHHHHHHT-B-B---------